Protein AF-K0SDD2-F1 (afdb_monomer_lite)

Foldseek 3Di:
DLDDDDVAAEAEAADLVRLLVVCVVQPAQAFEEEEAAPPDLPSVLSNLVRHNNHAYEYEDAPPPDPPDDDDVPDDSVVHYDYFHDVAPVCCLCRVQVDPDAGQEYEADCCVRPVDQDQVVQVSVVRVVQVSGPDGHNYYYYHGPNVVVLVVLEDELVCVVVVVDDDPPVQVDDPDHRHYDYPDPVSVLVCCVVPAAADDEDEDDPCVPVPSVVSNVVGYHYDYD

pLDDT: mean 84.03, std 12.54, range [40.81, 98.44]

Secondary structure (DSSP, 8-state):
---------EEEESSHHHHHHHHHHH--TT-EEEEES---HHHHHHHHHH-SSSEEEEEESS------SS-TT---TTTEEEEE-SSSTTHHHHHHSSS---SEEEE-THHHHSS--HHHHHHHHHHHHHH-SS--SEEEEE-HHHHHHHHHEEEHHHHHTSSSPPPTTGGG-SS--EEE-SSHHHHHHTHHHH--TT-EEE-S--GGGHHHHHHHTTSEEEP-

Radius of gyration: 21.86 Å; chains: 1; bounding box: 62×32×56 Å

Structure (mmCIF, N/CA/C/O backbone):
data_AF-K0SDD2-F1
#
_entry.id   AF-K0SDD2-F1
#
loop_
_atom_site.group_PDB
_atom_site.id
_atom_site.type_symbol
_atom_site.label_atom_id
_atom_site.label_alt_id
_atom_site.label_comp_id
_atom_site.label_asym_id
_atom_site.label_entity_id
_atom_site.label_seq_id
_atom_site.pdbx_PDB_ins_code
_atom_site.Cartn_x
_atom_site.Cartn_y
_atom_site.Cartn_z
_atom_site.occupancy
_atom_site.B_iso_or_equiv
_atom_site.auth_seq_id
_atom_site.auth_comp_id
_atom_site.auth_asym_id
_atom_site.auth_atom_id
_atom_site.pdbx_PDB_model_num
ATOM 1 N N . MET A 1 1 ? -20.621 -1.381 -0.908 1.00 40.81 1 MET A N 1
ATOM 2 C CA . MET A 1 1 ? -19.533 -2.340 -0.614 1.00 40.81 1 MET A CA 1
ATOM 3 C C . MET A 1 1 ? -18.236 -1.712 -1.085 1.00 40.81 1 MET A C 1
ATOM 5 O O . MET A 1 1 ? -18.080 -1.572 -2.285 1.00 40.81 1 MET A O 1
ATOM 9 N N . LEU A 1 2 ? -17.370 -1.241 -0.182 1.00 47.94 2 LEU A N 1
ATOM 10 C CA . LEU A 1 2 ? -16.172 -0.481 -0.581 1.00 47.94 2 LEU A CA 1
ATOM 11 C C . LEU A 1 2 ? -14.961 -1.355 -0.955 1.00 47.94 2 LEU A C 1
ATOM 13 O O . LEU A 1 2 ? -14.007 -0.824 -1.504 1.00 47.94 2 LEU A O 1
ATOM 17 N N . PHE A 1 3 ? -15.007 -2.672 -0.724 1.00 54.34 3 PHE A N 1
ATOM 18 C CA . PHE A 1 3 ? -13.881 -3.578 -0.982 1.00 54.34 3 PHE A CA 1
ATOM 19 C C . PHE A 1 3 ? -14.390 -4.969 -1.392 1.00 54.34 3 PHE A C 1
ATOM 21 O O . PHE A 1 3 ? -14.531 -5.858 -0.555 1.00 54.34 3 PHE A O 1
ATOM 28 N N . SER A 1 4 ? -14.739 -5.168 -2.664 1.00 50.31 4 SER A N 1
ATOM 29 C CA . SER A 1 4 ? -14.944 -6.522 -3.195 1.00 50.31 4 SER A CA 1
ATOM 30 C C . SER A 1 4 ? -13.582 -7.128 -3.544 1.00 50.31 4 SER A C 1
ATOM 32 O O . SER A 1 4 ? -12.961 -6.710 -4.519 1.00 50.31 4 SER A O 1
ATOM 34 N N . GLY A 1 5 ? -13.147 -8.065 -2.693 1.00 57.97 5 GLY A N 1
ATOM 35 C CA . GLY A 1 5 ? -12.053 -9.036 -2.837 1.00 57.97 5 GLY A CA 1
ATOM 36 C C . GLY A 1 5 ? -11.023 -8.795 -3.938 1.00 57.97 5 GLY A C 1
ATOM 37 O O . GLY A 1 5 ? -11.092 -9.419 -4.991 1.00 57.97 5 GLY A O 1
ATOM 38 N N . THR A 1 6 ? -10.028 -7.949 -3.675 1.00 68.12 6 THR A N 1
ATOM 39 C CA . THR A 1 6 ? -8.740 -8.076 -4.365 1.00 68.12 6 THR A CA 1
ATOM 40 C C . THR A 1 6 ? -7.893 -9.067 -3.571 1.00 68.12 6 THR A C 1
ATOM 42 O O . THR A 1 6 ? -7.569 -8.787 -2.418 1.00 68.12 6 THR A O 1
ATOM 45 N N . ASP A 1 7 ? -7.494 -10.187 -4.172 1.00 85.25 7 ASP A N 1
ATOM 46 C CA . ASP A 1 7 ? -6.588 -11.153 -3.523 1.00 85.25 7 ASP A CA 1
ATOM 47 C C . ASP A 1 7 ? -5.130 -10.660 -3.477 1.00 85.25 7 ASP A C 1
ATOM 49 O O . ASP A 1 7 ? -4.262 -11.323 -2.911 1.00 85.25 7 ASP A O 1
ATOM 53 N N . CYS A 1 8 ? -4.843 -9.491 -4.063 1.00 93.00 8 CYS A N 1
ATOM 54 C CA . CYS A 1 8 ? -3.519 -8.890 -4.020 1.00 93.00 8 CYS A CA 1
ATOM 55 C C . CYS A 1 8 ? -3.160 -8.472 -2.578 1.00 93.00 8 CYS A C 1
ATOM 57 O O . CYS A 1 8 ? -3.779 -7.548 -2.038 1.00 93.00 8 CYS A O 1
ATOM 59 N N . PRO A 1 9 ? -2.121 -9.065 -1.961 1.00 93.25 9 PRO A N 1
ATOM 60 C CA . PRO A 1 9 ? -1.644 -8.634 -0.657 1.00 93.25 9 PRO A CA 1
ATOM 61 C C . PRO A 1 9 ? -1.064 -7.215 -0.725 1.00 93.25 9 PRO A C 1
ATOM 63 O O . PRO A 1 9 ? -0.287 -6.886 -1.626 1.00 93.25 9 PRO A O 1
ATOM 66 N N . ILE A 1 10 ? -1.410 -6.388 0.266 1.00 92.88 10 ILE A N 1
ATOM 67 C CA . ILE A 1 10 ? -0.855 -5.043 0.459 1.00 92.88 10 ILE A CA 1
ATOM 68 C C . ILE A 1 10 ? 0.151 -5.082 1.615 1.00 92.88 10 ILE A C 1
ATOM 70 O O . ILE A 1 10 ? -0.220 -5.271 2.774 1.00 92.88 10 ILE A O 1
ATOM 74 N N . ILE A 1 11 ? 1.428 -4.873 1.307 1.00 94.06 11 ILE A N 1
ATOM 75 C CA . ILE A 1 11 ? 2.526 -4.835 2.276 1.00 94.06 11 ILE A CA 1
ATOM 76 C C . ILE A 1 11 ? 2.818 -3.381 2.636 1.00 94.06 11 ILE A C 1
ATOM 78 O O . ILE A 1 11 ? 3.295 -2.611 1.807 1.00 94.06 11 ILE A O 1
ATOM 82 N N . CYS A 1 12 ? 2.534 -2.992 3.878 1.00 93.00 12 CYS A N 1
ATOM 83 C CA . CYS A 1 12 ? 2.802 -1.637 4.360 1.00 93.00 12 CYS A CA 1
ATOM 84 C C . CYS A 1 12 ? 4.226 -1.523 4.923 1.00 93.00 12 CYS A C 1
ATOM 86 O O . CYS A 1 12 ? 4.582 -2.233 5.861 1.00 93.00 12 CYS A O 1
ATOM 88 N N . CYS A 1 13 ? 5.002 -0.578 4.398 1.00 93.12 13 CYS A N 1
ATOM 89 C CA . CYS A 1 13 ? 6.355 -0.242 4.832 1.00 93.12 13 CYS A CA 1
ATOM 90 C C . CYS A 1 13 ? 6.401 1.188 5.391 1.00 93.12 13 CYS A C 1
ATOM 92 O O . CYS A 1 13 ? 5.770 2.103 4.863 1.00 93.12 13 CYS A O 1
ATOM 94 N N . THR A 1 14 ? 7.194 1.424 6.431 1.00 91.62 14 THR A N 1
ATOM 95 C CA . THR A 1 14 ? 7.350 2.739 7.074 1.00 91.62 14 THR A CA 1
ATOM 96 C C . THR A 1 14 ? 8.485 3.575 6.489 1.00 91.62 14 THR A C 1
ATOM 98 O O . THR A 1 14 ? 8.499 4.799 6.643 1.00 91.62 14 THR A O 1
ATOM 101 N N . SER A 1 15 ? 9.450 2.938 5.822 1.00 91.88 15 SER A N 1
ATOM 102 C CA . SER A 1 15 ? 10.689 3.570 5.366 1.00 91.88 15 SER A CA 1
ATOM 103 C C . SER A 1 15 ? 11.140 3.047 4.002 1.00 91.88 15 SER A C 1
ATOM 105 O O . SER A 1 15 ? 10.705 1.994 3.550 1.00 91.88 15 SER A O 1
ATOM 107 N N . ALA A 1 16 ? 12.052 3.771 3.345 1.00 93.06 16 ALA A N 1
ATOM 108 C CA . ALA A 1 16 ? 12.659 3.315 2.089 1.00 93.06 16 ALA A CA 1
ATOM 109 C C . ALA A 1 16 ? 13.458 2.008 2.264 1.00 93.06 16 ALA A C 1
ATOM 111 O O . ALA A 1 16 ? 13.481 1.175 1.365 1.00 93.06 16 ALA A O 1
ATOM 112 N N . ASN A 1 17 ? 14.075 1.795 3.431 1.00 94.75 17 ASN A N 1
ATOM 113 C CA . ASN A 1 17 ? 14.794 0.554 3.722 1.00 94.75 17 ASN A CA 1
ATOM 114 C C . ASN A 1 17 ? 13.842 -0.637 3.841 1.00 94.75 17 ASN A C 1
ATOM 116 O O . ASN A 1 17 ? 14.130 -1.688 3.284 1.00 94.75 17 ASN A O 1
ATOM 120 N N . GLU A 1 18 ? 12.688 -0.462 4.489 1.00 95.62 18 GLU A N 1
ATOM 121 C CA . GLU A 1 18 ? 11.665 -1.512 4.534 1.00 95.62 18 GLU A CA 1
ATOM 122 C C . GLU A 1 18 ? 11.087 -1.814 3.150 1.00 95.62 18 GLU A C 1
ATOM 124 O O . GLU A 1 18 ? 10.894 -2.984 2.831 1.00 95.62 18 GLU A O 1
ATOM 129 N N . VAL A 1 19 ? 10.885 -0.794 2.305 1.00 96.38 19 VAL A N 1
ATOM 130 C CA . VAL A 1 19 ? 10.484 -1.008 0.904 1.00 96.38 19 VAL A CA 1
ATOM 131 C C . VAL A 1 19 ? 11.536 -1.837 0.169 1.00 96.38 19 VAL A C 1
ATOM 133 O O . VAL A 1 19 ? 11.179 -2.827 -0.455 1.00 96.38 19 VAL A O 1
ATOM 136 N N . LYS A 1 20 ? 12.832 -1.508 0.284 1.00 97.00 20 LYS A N 1
ATOM 137 C CA . LYS A 1 20 ? 13.911 -2.298 -0.342 1.00 97.00 20 LYS A CA 1
ATOM 138 C C . LYS A 1 20 ? 13.931 -3.743 0.152 1.00 97.00 20 LYS A C 1
ATOM 140 O O . LYS A 1 20 ? 14.041 -4.650 -0.667 1.00 97.00 20 LYS A O 1
ATOM 145 N N . SER A 1 21 ? 13.778 -3.964 1.458 1.00 97.31 21 SER A N 1
ATOM 146 C CA . SER A 1 21 ? 13.686 -5.311 2.031 1.00 97.31 21 SER A CA 1
ATOM 147 C C . SER A 1 21 ? 12.479 -6.082 1.492 1.00 97.31 21 SER A C 1
ATOM 149 O O . SER A 1 21 ? 12.617 -7.248 1.132 1.00 97.31 21 SER A O 1
ATOM 151 N N . ALA A 1 22 ? 11.315 -5.433 1.381 1.00 97.25 22 ALA A N 1
ATOM 152 C CA . ALA A 1 22 ? 10.132 -6.034 0.775 1.00 97.25 22 ALA A CA 1
ATOM 153 C C . ALA A 1 22 ? 10.366 -6.350 -0.712 1.00 97.25 22 ALA A C 1
ATOM 155 O O . ALA A 1 22 ? 10.070 -7.460 -1.150 1.00 97.25 22 ALA A O 1
ATOM 156 N N . CYS A 1 23 ? 10.971 -5.437 -1.478 1.00 97.75 23 CYS A N 1
ATOM 157 C CA . CYS A 1 23 ? 11.327 -5.683 -2.875 1.00 97.75 23 CYS A CA 1
ATOM 158 C C . CYS A 1 23 ? 12.250 -6.896 -3.016 1.00 97.75 23 CYS A C 1
ATOM 160 O O . CYS A 1 23 ? 11.972 -7.760 -3.837 1.00 97.75 23 CYS A O 1
ATOM 162 N N . SER A 1 24 ? 13.285 -7.021 -2.181 1.00 98.06 24 SER A N 1
ATOM 163 C CA . SER A 1 24 ? 14.195 -8.177 -2.209 1.00 98.06 24 SER A CA 1
ATOM 164 C C . SER A 1 24 ? 13.498 -9.520 -1.975 1.00 98.06 24 SER A C 1
ATOM 166 O O . SER A 1 24 ? 14.032 -10.552 -2.367 1.00 98.06 24 SER A O 1
ATOM 168 N N . PHE A 1 25 ? 12.336 -9.523 -1.316 1.00 97.94 25 PHE A N 1
ATOM 169 C CA . PHE A 1 25 ? 11.565 -10.736 -1.056 1.00 97.94 25 PHE A CA 1
ATOM 170 C C . PHE A 1 25 ? 10.516 -11.012 -2.141 1.00 97.94 25 PHE A C 1
ATOM 172 O O . PHE A 1 25 ? 10.314 -12.161 -2.531 1.00 97.94 25 PHE A O 1
ATOM 179 N N . TYR A 1 26 ? 9.828 -9.972 -2.617 1.00 98.06 26 TYR A N 1
ATOM 180 C CA . TYR A 1 26 ? 8.653 -10.127 -3.477 1.00 98.06 26 TYR A CA 1
ATOM 181 C C . TYR A 1 26 ? 8.903 -9.875 -4.967 1.00 98.06 26 TYR A C 1
ATOM 183 O O . TYR A 1 26 ? 8.110 -10.365 -5.773 1.00 98.06 26 TYR A O 1
ATOM 191 N N . VAL A 1 27 ? 9.950 -9.132 -5.339 1.00 98.25 27 VAL A N 1
ATOM 192 C CA . VAL A 1 27 ? 10.292 -8.812 -6.736 1.00 98.25 27 VAL A CA 1
ATOM 193 C C . VAL A 1 27 ? 11.218 -9.887 -7.305 1.00 98.25 27 VAL A C 1
ATOM 195 O O . VAL A 1 27 ? 12.193 -10.288 -6.671 1.00 98.25 27 VAL A O 1
ATOM 198 N N . LYS A 1 28 ? 10.914 -10.345 -8.519 1.00 98.19 28 LYS A N 1
ATOM 199 C CA . LYS A 1 28 ? 11.662 -11.354 -9.279 1.00 98.19 28 LYS A CA 1
ATOM 200 C C . LYS A 1 28 ? 12.311 -10.735 -10.515 1.00 98.19 28 LYS A C 1
ATOM 202 O O . LYS A 1 28 ? 11.898 -9.675 -10.975 1.00 98.19 28 LYS A O 1
ATOM 207 N N . SER A 1 29 ? 13.298 -11.430 -11.087 1.00 98.00 29 SER A N 1
ATOM 208 C CA . SER A 1 29 ? 14.088 -10.898 -12.205 1.00 98.00 29 SER A CA 1
ATOM 209 C C . SER A 1 29 ? 13.269 -10.562 -13.448 1.00 98.00 29 SER A C 1
ATOM 211 O O . SER A 1 29 ? 13.584 -9.572 -14.098 1.00 98.00 29 SER A O 1
ATOM 213 N N . GLY A 1 30 ? 12.233 -11.345 -13.754 1.00 98.06 30 GLY A N 1
ATOM 214 C CA . GLY A 1 30 ? 11.353 -11.146 -14.909 1.00 98.06 30 GLY A CA 1
ATOM 215 C C . GLY A 1 30 ? 10.075 -10.351 -14.629 1.00 98.06 30 GLY A C 1
ATOM 216 O O . GLY A 1 30 ? 9.216 -10.298 -15.501 1.00 98.06 30 GLY A O 1
ATOM 217 N N . ASP A 1 31 ? 9.904 -9.786 -13.428 1.00 98.44 31 ASP A N 1
ATOM 218 C CA . ASP A 1 31 ? 8.679 -9.050 -13.096 1.00 98.44 31 ASP A CA 1
ATOM 219 C C . ASP A 1 31 ? 8.606 -7.709 -13.855 1.00 98.44 31 ASP A C 1
ATOM 221 O O . ASP A 1 31 ? 9.604 -7.004 -14.023 1.00 98.44 31 ASP A O 1
ATOM 225 N N . SER A 1 32 ? 7.392 -7.312 -14.229 1.00 98.00 32 SER A N 1
ATOM 226 C CA . SER A 1 32 ? 7.062 -5.934 -14.598 1.00 98.00 32 SER A CA 1
ATOM 227 C C . SER A 1 32 ? 6.672 -5.144 -13.346 1.00 98.00 32 SER A C 1
ATOM 229 O O . SER A 1 32 ? 5.636 -5.406 -12.732 1.00 98.00 32 SER A O 1
ATOM 231 N N . VAL A 1 33 ? 7.499 -4.182 -12.940 1.00 98.19 33 VAL A N 1
ATOM 232 C CA . VAL A 1 33 ? 7.355 -3.453 -11.670 1.00 98.19 33 VAL A CA 1
ATOM 233 C C . VAL A 1 33 ? 6.981 -2.001 -11.923 1.00 98.19 33 VAL A C 1
ATOM 235 O O . VAL A 1 33 ? 7.714 -1.286 -12.596 1.00 98.19 33 VAL A O 1
ATOM 238 N N . LEU A 1 34 ? 5.880 -1.535 -11.338 1.00 97.38 34 LEU A N 1
ATOM 239 C CA . LEU A 1 34 ? 5.502 -0.121 -11.335 1.00 97.38 34 LEU A CA 1
ATOM 240 C C . LEU A 1 34 ? 5.873 0.523 -9.996 1.00 97.38 34 LEU A C 1
ATOM 242 O O . LEU A 1 34 ? 5.360 0.110 -8.963 1.00 97.38 34 LEU A O 1
ATOM 246 N N . GLU A 1 35 ? 6.691 1.572 -10.005 1.00 96.19 35 GLU A N 1
ATOM 247 C CA . GLU A 1 35 ? 6.941 2.437 -8.847 1.00 96.19 35 GLU A CA 1
ATOM 248 C C . GLU A 1 35 ? 6.283 3.804 -9.059 1.00 96.19 35 GLU A C 1
ATOM 250 O O . GLU A 1 35 ? 6.660 4.559 -9.953 1.00 96.19 35 GLU A O 1
ATOM 255 N N . VAL A 1 36 ? 5.314 4.147 -8.212 1.00 93.94 36 VAL A N 1
ATOM 256 C CA . VAL A 1 36 ? 4.623 5.442 -8.216 1.00 93.94 36 VAL A CA 1
ATOM 257 C C . VAL A 1 36 ? 5.171 6.324 -7.095 1.00 93.94 36 VAL A C 1
ATOM 259 O O . VAL A 1 36 ? 5.124 5.937 -5.928 1.00 93.94 36 VAL A O 1
ATOM 262 N N . GLY A 1 37 ? 5.635 7.530 -7.430 1.00 90.00 37 GLY A N 1
ATOM 263 C CA . GLY A 1 37 ? 6.318 8.432 -6.491 1.00 90.00 37 GLY A CA 1
ATOM 264 C C . GLY A 1 37 ? 7.818 8.148 -6.381 1.00 90.00 37 GLY A C 1
ATOM 265 O O . GLY A 1 37 ? 8.382 8.162 -5.285 1.00 90.00 37 GLY A O 1
ATOM 266 N N . SER A 1 38 ? 8.449 7.855 -7.521 1.00 82.00 38 SER A N 1
ATOM 267 C CA . SER A 1 38 ? 9.860 7.456 -7.668 1.00 82.00 38 SER A CA 1
ATOM 268 C C . SER A 1 38 ? 10.884 8.592 -7.449 1.00 82.00 38 SER A C 1
ATOM 270 O O . SER A 1 38 ? 11.953 8.606 -8.060 1.00 82.00 38 SER A O 1
ATOM 272 N N . GLU A 1 39 ? 10.592 9.567 -6.579 1.00 75.19 39 GLU A N 1
ATOM 273 C CA . GLU A 1 39 ? 11.450 10.744 -6.352 1.00 75.19 39 GLU A CA 1
ATOM 274 C C . GLU A 1 39 ? 12.845 10.388 -5.811 1.00 75.19 39 GLU A C 1
ATOM 276 O O . GLU A 1 39 ? 13.803 11.137 -6.011 1.00 75.19 39 GLU A O 1
ATOM 281 N N . ARG A 1 40 ? 12.978 9.261 -5.098 1.00 69.25 40 ARG A N 1
ATOM 282 C CA . ARG A 1 40 ? 14.252 8.823 -4.514 1.00 69.25 40 ARG A CA 1
ATOM 283 C C . ARG A 1 40 ? 14.881 7.708 -5.336 1.00 69.25 40 ARG A C 1
ATOM 285 O O . ARG A 1 40 ? 14.381 6.590 -5.374 1.00 69.25 40 ARG A O 1
ATOM 292 N N . ASN A 1 41 ? 16.061 7.997 -5.879 1.00 80.56 41 ASN A N 1
ATOM 293 C CA . ASN A 1 41 ? 16.816 7.058 -6.706 1.00 80.56 41 ASN A CA 1
ATOM 294 C C . ASN A 1 41 ? 17.225 5.765 -5.974 1.00 80.56 41 ASN A C 1
ATOM 296 O O . ASN A 1 41 ? 17.555 4.792 -6.646 1.00 80.56 41 ASN A O 1
ATOM 300 N N . ASP A 1 42 ? 17.232 5.715 -4.635 1.00 89.50 42 ASP A N 1
ATOM 301 C CA . ASP A 1 42 ? 17.728 4.549 -3.893 1.00 89.50 42 ASP A CA 1
ATOM 302 C C . ASP A 1 42 ? 16.809 3.324 -4.009 1.00 89.50 42 ASP A C 1
ATOM 304 O O . ASP A 1 42 ? 17.299 2.218 -4.238 1.00 89.50 42 ASP A O 1
ATOM 308 N N . VAL A 1 43 ? 15.491 3.515 -3.896 1.00 92.81 43 VAL A N 1
ATOM 309 C CA . VAL A 1 43 ? 14.500 2.443 -4.082 1.00 92.81 43 VAL A CA 1
ATOM 310 C C . VAL A 1 43 ? 14.432 2.044 -5.554 1.00 92.81 43 VAL A C 1
ATOM 312 O O . VAL A 1 43 ? 14.575 0.859 -5.854 1.00 92.81 43 VAL A O 1
ATOM 315 N N . SER A 1 44 ? 14.328 3.015 -6.468 1.00 93.44 44 SER A N 1
ATOM 316 C CA . SER A 1 44 ? 14.306 2.747 -7.911 1.00 93.44 44 SER A CA 1
ATOM 317 C C . SER A 1 44 ? 15.527 1.954 -8.373 1.00 93.44 44 SER A C 1
ATOM 319 O O . SER A 1 44 ? 15.381 0.938 -9.047 1.00 93.44 44 SER A O 1
ATOM 321 N N . SER A 1 45 ? 16.738 2.357 -7.967 1.00 92.38 45 SER A N 1
ATOM 322 C CA . SER A 1 45 ? 17.969 1.642 -8.344 1.00 92.38 45 SER A CA 1
ATOM 323 C C . SER A 1 45 ? 18.003 0.231 -7.760 1.00 92.38 45 SER A C 1
ATOM 325 O O . SER A 1 45 ? 18.464 -0.697 -8.417 1.00 92.38 45 SER A O 1
ATOM 327 N N . HIS A 1 46 ? 17.501 0.042 -6.535 1.00 95.06 46 HIS A N 1
ATOM 328 C CA . HIS A 1 46 ? 17.389 -1.288 -5.934 1.00 95.06 46 HIS A CA 1
ATOM 329 C C . HIS A 1 46 ? 16.463 -2.198 -6.748 1.00 95.06 46 HIS A C 1
ATOM 331 O O . HIS A 1 46 ? 16.842 -3.324 -7.057 1.00 95.06 46 HIS A O 1
ATOM 337 N N . ILE A 1 47 ? 15.299 -1.697 -7.169 1.00 96.00 47 ILE A N 1
ATOM 338 C CA . ILE A 1 47 ? 14.366 -2.438 -8.033 1.00 96.00 47 ILE A CA 1
ATOM 339 C C . ILE A 1 47 ? 15.035 -2.796 -9.366 1.00 96.00 47 ILE A C 1
ATOM 341 O O . ILE A 1 47 ? 14.971 -3.948 -9.784 1.00 96.00 47 ILE A O 1
ATOM 345 N N . CYS A 1 48 ? 15.740 -1.852 -9.997 1.00 94.69 48 CYS A N 1
ATOM 346 C CA . CYS A 1 48 ? 16.408 -2.075 -11.286 1.00 94.69 48 CYS A CA 1
ATOM 347 C C . CYS A 1 48 ? 17.548 -3.110 -11.226 1.00 94.69 48 CYS A C 1
ATOM 349 O O . CYS A 1 48 ? 17.892 -3.708 -12.247 1.00 94.69 48 CYS A O 1
ATOM 351 N N . ARG A 1 49 ? 18.145 -3.336 -10.046 1.00 95.12 49 ARG A N 1
ATOM 352 C CA . ARG A 1 49 ? 19.114 -4.427 -9.824 1.00 95.12 49 ARG A CA 1
ATOM 353 C C . ARG A 1 49 ? 18.443 -5.788 -9.649 1.00 95.12 49 ARG A C 1
ATOM 355 O O . ARG A 1 49 ? 19.041 -6.807 -9.997 1.00 95.12 49 ARG A O 1
ATOM 362 N N . LEU A 1 50 ? 17.234 -5.808 -9.086 1.00 97.12 50 LEU A N 1
ATOM 363 C CA . LEU A 1 50 ? 16.451 -7.028 -8.889 1.00 97.12 50 LEU A CA 1
ATOM 364 C C . LEU A 1 50 ? 15.811 -7.500 -10.198 1.00 97.12 50 LEU A C 1
ATOM 366 O O . LEU A 1 50 ? 15.876 -8.689 -10.502 1.00 97.12 50 LEU A O 1
ATOM 370 N N . VAL A 1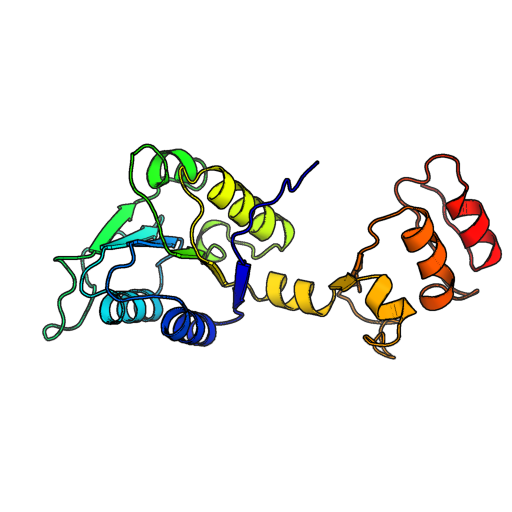 51 ? 15.238 -6.579 -10.974 1.00 97.25 51 VAL A N 1
ATOM 371 C CA . VAL A 1 51 ? 14.598 -6.842 -12.270 1.00 97.25 51 VAL A CA 1
ATOM 372 C C . VAL A 1 51 ? 15.672 -6.862 -13.358 1.00 97.25 51 VAL A C 1
ATOM 374 O O . VAL A 1 51 ? 16.219 -5.819 -13.701 1.00 97.25 51 VAL A O 1
ATOM 377 N N . ARG A 1 52 ? 16.007 -8.048 -13.874 1.00 94.62 52 ARG A N 1
ATOM 378 C CA . ARG A 1 52 ? 17.035 -8.239 -14.917 1.00 94.62 52 ARG A CA 1
ATOM 379 C C . ARG A 1 52 ? 16.437 -8.531 -16.287 1.00 94.62 52 ARG A C 1
ATOM 381 O O . ARG A 1 52 ? 16.934 -8.017 -17.277 1.00 94.62 52 ARG A O 1
ATOM 388 N N . ASP A 1 53 ? 15.371 -9.325 -16.307 1.00 96.81 53 ASP A N 1
ATOM 389 C CA . ASP A 1 53 ? 14.718 -9.849 -17.511 1.00 96.81 53 ASP A CA 1
ATOM 390 C C . ASP A 1 53 ? 13.309 -9.254 -17.706 1.00 96.81 53 ASP A C 1
ATOM 392 O O . ASP A 1 53 ? 12.580 -9.651 -18.611 1.00 96.81 53 ASP A O 1
ATOM 396 N N . GLY A 1 54 ? 12.899 -8.352 -16.808 1.00 97.00 54 GLY A N 1
ATOM 397 C CA . GLY A 1 54 ? 11.601 -7.682 -16.804 1.00 97.00 54 GLY A CA 1
ATOM 398 C C . GLY A 1 54 ? 11.711 -6.185 -17.091 1.00 97.00 54 GLY A C 1
ATOM 399 O O . GLY A 1 54 ? 12.723 -5.704 -17.595 1.00 97.00 54 GLY A O 1
ATOM 400 N N . MET A 1 55 ? 10.663 -5.441 -16.734 1.00 97.44 55 MET A N 1
ATOM 401 C CA . MET A 1 55 ? 10.567 -4.001 -16.984 1.00 97.44 55 MET A CA 1
ATOM 402 C C . MET A 1 55 ? 10.248 -3.234 -15.705 1.00 97.44 55 MET A C 1
ATOM 404 O O . MET A 1 55 ? 9.402 -3.640 -14.913 1.00 97.44 55 MET A O 1
ATOM 408 N N . VAL A 1 56 ? 10.881 -2.080 -15.522 1.00 96.69 56 VAL A N 1
ATOM 409 C CA . VAL A 1 56 ? 10.623 -1.172 -14.404 1.00 96.69 56 VAL A CA 1
ATOM 410 C C . VAL A 1 56 ? 9.994 0.111 -14.932 1.00 96.69 56 VAL A C 1
ATOM 412 O O . VAL A 1 56 ? 10.567 0.812 -15.760 1.00 96.69 56 VAL A O 1
ATOM 415 N N . TYR A 1 57 ? 8.814 0.446 -14.433 1.00 95.38 57 TYR A N 1
ATOM 416 C CA . TYR A 1 57 ? 8.067 1.641 -14.788 1.00 95.38 57 TYR A CA 1
ATOM 417 C C . TYR A 1 57 ? 8.132 2.625 -13.626 1.00 95.38 57 TYR A C 1
ATOM 419 O O . TYR A 1 57 ? 7.601 2.356 -12.551 1.00 95.38 57 TYR A O 1
ATOM 427 N N . LEU A 1 58 ? 8.787 3.765 -13.826 1.00 93.88 58 LEU A N 1
ATOM 428 C CA . LEU A 1 58 ? 8.975 4.773 -12.785 1.00 93.88 58 LEU A CA 1
ATOM 429 C C . LEU A 1 58 ? 8.062 5.965 -13.052 1.00 93.88 58 LEU A C 1
ATOM 431 O O . LEU A 1 58 ? 8.313 6.764 -13.955 1.00 93.88 58 LEU A O 1
ATOM 435 N N . ALA A 1 59 ? 6.994 6.074 -12.269 1.00 92.44 59 ALA A N 1
ATOM 436 C CA . ALA A 1 59 ? 5.981 7.105 -12.404 1.00 92.44 59 ALA A CA 1
ATOM 437 C C . ALA A 1 59 ? 6.182 8.235 -11.388 1.00 92.44 59 ALA A C 1
ATOM 439 O O . ALA A 1 59 ? 6.267 7.995 -10.180 1.00 92.44 59 ALA A O 1
ATOM 440 N N . ASP A 1 60 ? 6.238 9.480 -11.863 1.00 90.00 60 ASP A N 1
ATOM 441 C CA . ASP A 1 60 ? 6.380 10.662 -11.005 1.00 90.00 60 ASP A CA 1
ATOM 442 C C . ASP A 1 60 ? 5.875 11.950 -11.685 1.00 90.00 60 ASP A C 1
ATOM 444 O O . ASP A 1 60 ? 5.812 12.031 -12.914 1.00 90.00 60 ASP A O 1
ATOM 448 N N . LYS A 1 61 ? 5.526 12.977 -10.898 1.00 86.25 61 LYS A N 1
ATOM 449 C CA . LYS A 1 61 ? 5.089 14.290 -11.403 1.00 86.25 61 LYS A CA 1
ATOM 450 C C . LYS A 1 61 ? 6.263 15.193 -11.792 1.00 86.25 61 LYS A C 1
ATOM 452 O O . LYS A 1 61 ? 6.196 15.914 -12.790 1.00 86.25 61 LYS A O 1
ATOM 457 N N . ASN A 1 62 ? 7.333 15.170 -11.000 1.00 73.94 62 ASN A N 1
ATOM 458 C CA . ASN A 1 62 ? 8.380 16.196 -11.010 1.00 73.94 62 ASN A CA 1
ATOM 459 C C . ASN A 1 62 ? 9.711 15.711 -11.589 1.00 73.94 62 ASN A C 1
ATOM 461 O O . ASN A 1 62 ? 10.699 16.448 -11.569 1.00 73.94 62 ASN A O 1
ATOM 465 N N . ARG A 1 63 ? 9.769 14.493 -12.131 1.00 66.81 63 ARG A N 1
ATOM 466 C CA . ARG A 1 63 ? 11.014 13.950 -12.680 1.00 66.81 63 ARG A CA 1
ATOM 467 C C . ARG A 1 63 ? 11.286 14.575 -14.051 1.00 66.81 63 ARG A C 1
ATOM 469 O O . ARG A 1 63 ? 10.779 14.138 -15.078 1.00 66.81 63 ARG A O 1
ATOM 476 N N . ALA A 1 64 ? 12.014 15.691 -14.024 1.00 50.72 64 ALA A N 1
ATOM 477 C CA . ALA A 1 64 ? 12.349 16.517 -15.185 1.00 50.72 64 ALA A CA 1
ATOM 478 C C . ALA A 1 64 ? 13.783 16.310 -15.700 1.00 50.72 64 ALA A C 1
ATOM 480 O O . ALA A 1 64 ? 14.177 16.988 -16.639 1.00 50.72 64 ALA A O 1
ATOM 481 N N . ASN A 1 65 ? 14.565 15.405 -15.105 1.00 53.00 65 ASN A N 1
ATOM 482 C CA . ASN A 1 65 ? 15.968 15.233 -15.459 1.00 53.00 65 ASN A CA 1
ATOM 483 C C . ASN A 1 65 ? 16.281 13.775 -15.804 1.00 53.00 65 ASN A C 1
ATOM 485 O O . ASN A 1 65 ? 16.231 12.916 -14.929 1.00 53.00 65 ASN A O 1
ATOM 489 N N . ASP A 1 66 ? 16.740 13.557 -17.039 1.00 54.41 66 ASP A N 1
ATOM 490 C CA . ASP A 1 66 ? 17.424 12.343 -17.524 1.00 54.41 66 ASP A CA 1
ATOM 491 C C . ASP A 1 66 ? 18.741 12.055 -16.779 1.00 54.41 66 ASP A C 1
ATOM 493 O O . ASP A 1 66 ? 19.433 11.075 -17.054 1.00 54.41 66 ASP A O 1
ATOM 497 N N . LYS A 1 67 ? 19.108 12.898 -15.803 1.00 56.81 67 LYS A N 1
ATOM 498 C CA . LYS A 1 67 ? 20.176 12.603 -14.853 1.00 56.81 67 LYS A CA 1
ATOM 499 C C . LYS A 1 67 ? 19.702 11.509 -13.890 1.00 56.81 67 LYS A C 1
ATOM 501 O O . LYS A 1 67 ? 19.296 11.793 -12.766 1.00 56.81 67 LYS A O 1
ATOM 506 N N . TRP A 1 68 ? 19.856 10.280 -14.377 1.00 62.16 68 TRP A N 1
ATOM 507 C CA . TRP A 1 68 ? 20.182 9.048 -13.659 1.00 62.16 68 TRP A CA 1
ATOM 508 C C . TRP A 1 68 ? 19.088 8.042 -13.313 1.00 62.16 68 TRP A C 1
ATOM 510 O O . TRP A 1 68 ? 18.249 8.254 -12.437 1.00 62.16 68 TRP A O 1
ATOM 520 N N . LEU A 1 69 ? 19.344 6.837 -13.830 1.00 60.69 69 LEU A N 1
ATOM 521 C CA . LEU A 1 69 ? 19.335 5.587 -13.080 1.00 60.69 69 LEU A CA 1
ATOM 522 C C . LEU A 1 69 ? 20.717 4.938 -13.223 1.00 60.69 69 LEU A C 1
ATOM 524 O O . LEU A 1 69 ? 21.009 4.335 -14.250 1.00 60.69 69 LEU A O 1
ATOM 528 N N . GLY A 1 70 ? 21.522 5.080 -12.171 1.00 55.62 70 GLY A N 1
ATOM 529 C CA . GLY A 1 70 ? 22.759 4.330 -11.966 1.00 55.62 70 GLY A CA 1
ATOM 530 C C . GLY A 1 70 ? 24.059 5.054 -12.327 1.00 55.62 70 GLY A C 1
ATOM 531 O O . GLY A 1 70 ? 24.057 6.081 -13.002 1.00 55.62 70 GLY A O 1
ATOM 532 N N . THR A 1 71 ? 25.153 4.559 -11.741 1.00 60.72 71 THR A N 1
ATOM 533 C CA . THR A 1 71 ? 26.508 5.102 -11.902 1.00 60.72 71 THR A CA 1
ATOM 534 C C . THR A 1 71 ? 26.982 5.018 -13.340 1.00 60.72 71 THR A C 1
ATOM 536 O O . THR A 1 71 ? 26.397 4.286 -14.127 1.00 60.72 71 THR A O 1
ATOM 539 N N . GLU A 1 72 ? 28.055 5.734 -13.707 1.00 59.38 72 GLU A N 1
ATOM 540 C CA . GLU A 1 72 ? 28.715 5.494 -15.008 1.00 59.38 72 GLU A CA 1
ATOM 541 C C . GLU A 1 72 ? 29.016 3.990 -15.222 1.00 59.38 72 GLU A C 1
ATOM 543 O O . GLU A 1 72 ? 29.120 3.531 -16.353 1.00 59.38 72 GLU A O 1
ATOM 548 N N . GLU A 1 73 ? 29.074 3.218 -14.130 1.00 61.66 73 GLU A N 1
ATOM 549 C CA . GLU A 1 73 ? 29.292 1.773 -14.075 1.00 61.66 73 GLU A CA 1
ATOM 550 C C . GLU A 1 73 ? 28.010 0.906 -14.151 1.00 61.66 73 GLU A C 1
ATOM 552 O O . GLU A 1 73 ? 28.106 -0.271 -14.490 1.00 61.66 73 GLU A O 1
ATOM 557 N N . GLU A 1 74 ? 26.811 1.436 -13.872 1.00 75.88 74 GLU A N 1
ATOM 558 C CA . GLU A 1 74 ? 25.541 0.684 -13.913 1.00 75.88 74 GLU A CA 1
ATOM 559 C C . GLU A 1 74 ? 24.470 1.474 -14.677 1.00 75.88 74 GLU A C 1
ATOM 561 O O . GLU A 1 74 ? 23.823 2.346 -14.111 1.00 75.88 74 GLU A O 1
ATOM 566 N N . SER A 1 75 ? 24.226 1.145 -15.948 1.00 83.88 75 SER A N 1
ATOM 567 C CA . SER A 1 75 ? 23.078 1.677 -16.698 1.00 83.88 75 SER A CA 1
ATOM 568 C C . SER A 1 75 ? 21.893 0.708 -16.655 1.00 83.88 75 SER A C 1
ATOM 570 O O . SER A 1 75 ? 22.067 -0.503 -16.804 1.00 83.88 75 SER A O 1
ATOM 572 N N . PHE A 1 76 ? 20.683 1.248 -16.487 1.00 88.75 76 PHE A N 1
ATOM 573 C CA . PHE A 1 76 ? 19.415 0.498 -16.492 1.00 88.75 76 PHE A CA 1
ATOM 574 C C . PHE A 1 76 ? 18.489 0.886 -17.661 1.00 88.75 76 PHE A C 1
ATOM 576 O O . PHE A 1 76 ? 17.298 0.574 -17.653 1.00 88.75 76 PHE A O 1
ATOM 583 N N . THR A 1 77 ? 19.004 1.618 -18.652 1.00 87.88 77 THR A N 1
ATOM 584 C CA . THR A 1 77 ? 18.208 2.214 -19.743 1.00 87.88 77 THR A CA 1
ATOM 585 C C . THR A 1 77 ? 17.481 1.196 -20.620 1.00 87.88 77 THR A C 1
ATOM 587 O O . THR A 1 77 ? 16.496 1.537 -21.262 1.00 87.88 77 THR A O 1
ATOM 590 N N . ASP A 1 78 ? 17.964 -0.043 -20.663 1.00 91.00 78 ASP A N 1
ATOM 591 C CA . ASP A 1 78 ? 17.394 -1.157 -21.425 1.00 91.00 78 ASP A CA 1
ATOM 592 C C . ASP A 1 78 ? 16.083 -1.694 -20.836 1.00 91.00 78 ASP A C 1
ATOM 594 O O . ASP A 1 78 ? 15.296 -2.304 -21.556 1.00 91.00 78 ASP A O 1
ATOM 598 N N . ARG A 1 79 ? 15.835 -1.455 -19.544 1.00 92.00 79 ARG A N 1
ATOM 599 C CA . ARG A 1 79 ? 14.724 -2.068 -18.801 1.00 92.00 79 ARG A CA 1
ATOM 600 C C . ARG A 1 79 ? 13.921 -1.098 -17.949 1.00 92.00 79 ARG A C 1
ATOM 602 O O . ARG A 1 79 ? 13.098 -1.523 -17.141 1.00 92.00 79 ARG A O 1
ATOM 609 N N . VAL A 1 80 ? 14.140 0.205 -18.113 1.00 92.94 80 VAL A N 1
ATOM 610 C CA . VAL A 1 80 ? 13.418 1.234 -17.361 1.00 92.94 80 VAL A CA 1
ATOM 611 C C . VAL A 1 80 ? 12.639 2.148 -18.294 1.00 92.94 80 VAL A C 1
ATOM 613 O O . VAL A 1 80 ? 13.191 2.752 -19.208 1.00 92.94 80 VAL A O 1
ATOM 616 N N . SER A 1 81 ? 11.348 2.300 -18.008 1.00 92.69 81 SER A N 1
ATOM 617 C CA . SER A 1 81 ? 10.461 3.262 -18.648 1.00 92.69 81 SER A CA 1
ATOM 618 C C . SER A 1 81 ? 10.057 4.346 -17.655 1.00 92.69 81 SER A C 1
ATOM 620 O O . SER A 1 81 ? 9.410 4.086 -16.640 1.00 92.69 81 SER A O 1
ATOM 622 N N . MET A 1 82 ? 10.381 5.592 -17.980 1.00 91.06 82 MET A N 1
ATOM 623 C CA . MET A 1 82 ? 9.978 6.755 -17.193 1.00 91.06 82 MET A CA 1
ATOM 624 C C . MET A 1 82 ? 8.576 7.205 -17.602 1.00 91.06 82 MET A C 1
ATOM 626 O O . MET A 1 82 ? 8.315 7.449 -18.779 1.00 91.06 82 MET A O 1
ATOM 630 N N . ILE A 1 83 ? 7.671 7.351 -16.635 1.00 91.62 83 ILE A N 1
ATOM 631 C CA . ILE A 1 83 ? 6.299 7.801 -16.869 1.00 91.62 83 ILE A CA 1
ATOM 632 C C . ILE A 1 83 ? 6.071 9.128 -16.147 1.00 91.62 83 ILE A C 1
ATOM 634 O O . ILE A 1 83 ? 6.004 9.202 -14.921 1.00 91.62 83 ILE A O 1
ATOM 638 N N . LYS A 1 84 ? 5.907 10.204 -16.916 1.00 90.44 84 LYS A N 1
ATOM 639 C CA . LYS A 1 84 ? 5.606 11.521 -16.356 1.00 90.44 84 LYS A CA 1
ATOM 640 C C . LYS A 1 84 ? 4.106 11.679 -16.115 1.00 90.44 84 LYS A C 1
ATOM 642 O O . LYS A 1 84 ? 3.316 11.658 -17.058 1.00 90.44 84 LYS A O 1
ATOM 647 N N . LEU A 1 85 ? 3.726 11.904 -14.863 1.00 89.50 85 LEU A N 1
ATOM 648 C CA . LEU A 1 85 ? 2.360 12.244 -14.468 1.00 89.50 85 LEU A CA 1
ATOM 649 C C . LEU A 1 85 ? 2.166 13.761 -14.580 1.00 89.50 85 LEU A C 1
ATOM 651 O O . LEU A 1 85 ? 2.940 14.529 -14.009 1.00 89.50 85 LEU A O 1
ATOM 655 N N . LYS A 1 86 ? 1.151 14.235 -15.314 1.00 87.88 86 LYS A N 1
ATOM 656 C CA . LYS A 1 86 ? 0.904 15.689 -15.426 1.00 87.88 86 LYS A CA 1
ATOM 657 C C . LYS A 1 86 ? 0.290 16.231 -14.137 1.00 87.88 86 LYS A C 1
ATOM 659 O O . LYS A 1 86 ? 0.575 17.350 -13.711 1.00 87.88 86 LYS A O 1
ATOM 664 N N . SER A 1 87 ? -0.545 15.423 -13.507 1.00 86.50 87 SER A N 1
ATOM 665 C CA . SER A 1 87 ? -1.226 15.684 -12.252 1.00 86.50 87 SER A CA 1
ATOM 666 C C . SER A 1 87 ? -1.458 14.364 -11.507 1.00 86.50 87 SER A C 1
ATOM 668 O O . SER A 1 87 ? -1.023 13.295 -11.927 1.00 86.50 87 SER A O 1
ATOM 670 N N . LEU A 1 88 ? -2.139 14.429 -10.366 1.00 81.50 88 LEU A N 1
ATOM 671 C CA . LEU A 1 88 ? -2.655 13.214 -9.751 1.00 81.50 88 LEU A CA 1
ATOM 672 C C . LEU A 1 88 ? -3.872 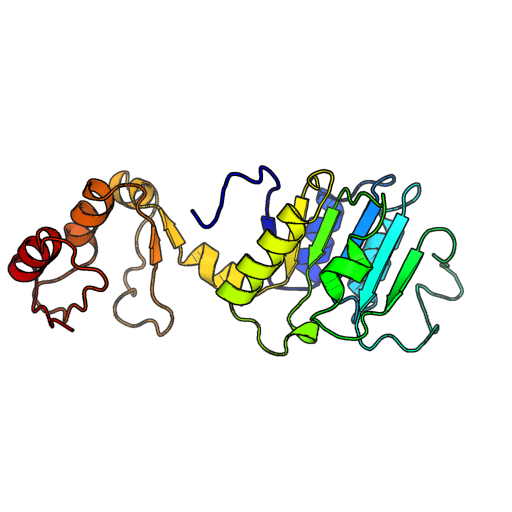12.699 -10.537 1.00 81.50 88 LEU A C 1
ATOM 674 O O . LEU A 1 88 ? -3.995 11.509 -10.759 1.00 81.50 88 LEU A O 1
ATOM 678 N N . GLY A 1 89 ? -4.753 13.575 -11.027 1.00 86.56 89 GLY A N 1
ATOM 679 C CA . GLY A 1 89 ? -6.021 13.164 -11.649 1.00 86.56 89 GLY A CA 1
ATOM 680 C C . GLY A 1 89 ? -5.888 12.310 -12.918 1.00 86.56 89 GLY A C 1
ATOM 681 O O . GLY A 1 89 ? -6.820 11.598 -13.277 1.00 86.56 89 GLY A O 1
ATOM 682 N N . ASP A 1 90 ? -4.740 12.343 -13.594 1.00 87.75 90 ASP A N 1
ATOM 683 C CA . ASP A 1 90 ? -4.461 11.578 -14.811 1.00 87.75 90 ASP A CA 1
ATOM 684 C C . ASP A 1 90 ? -3.734 10.252 -14.558 1.00 87.75 90 ASP A C 1
ATOM 686 O O . ASP A 1 90 ? -3.558 9.503 -15.519 1.00 87.75 90 ASP A O 1
ATOM 690 N N . TRP A 1 91 ? -3.361 9.907 -13.313 1.00 91.31 91 TRP A N 1
ATOM 691 C CA . TRP A 1 91 ? -2.590 8.682 -13.035 1.00 91.31 91 TRP A CA 1
ATOM 692 C C . TRP A 1 91 ? -3.268 7.439 -13.613 1.00 91.31 91 TRP A C 1
ATOM 694 O O . TRP A 1 91 ? -2.606 6.612 -14.231 1.00 91.31 91 TRP A O 1
ATOM 704 N N . LYS A 1 92 ? -4.597 7.334 -13.490 1.00 92.69 92 LYS A N 1
ATOM 705 C CA . LYS A 1 92 ? -5.345 6.160 -13.951 1.00 92.69 92 LYS A CA 1
ATOM 706 C C . LYS A 1 92 ? -5.237 5.983 -15.459 1.00 92.69 92 LYS A C 1
ATOM 708 O O . LYS A 1 92 ? -4.918 4.901 -15.937 1.00 92.69 92 LYS A O 1
ATOM 713 N N . LYS A 1 93 ? -5.454 7.062 -16.212 1.00 92.56 93 LYS A N 1
ATOM 714 C CA . LYS A 1 93 ? -5.319 7.035 -17.669 1.00 92.56 93 LYS A CA 1
ATOM 715 C C . LYS A 1 93 ? -3.863 6.799 -18.065 1.00 92.56 93 LYS A C 1
ATOM 717 O O . LYS A 1 93 ? -3.600 5.997 -18.944 1.00 92.56 93 LYS A O 1
ATOM 722 N N . THR A 1 94 ? -2.910 7.462 -17.430 1.00 93.12 94 THR A N 1
ATOM 723 C CA . THR A 1 94 ? -1.504 7.383 -17.838 1.00 93.12 94 THR A CA 1
ATOM 724 C C . THR A 1 94 ? -0.880 6.018 -17.537 1.00 93.12 94 THR A C 1
ATOM 726 O O . THR A 1 94 ? -0.129 5.508 -18.359 1.00 93.12 94 THR A O 1
ATOM 729 N N . LEU A 1 95 ? -1.210 5.411 -16.396 1.00 94.00 95 LEU A N 1
ATOM 730 C CA . LEU A 1 95 ? -0.611 4.152 -15.943 1.00 94.00 95 LEU A CA 1
ATOM 731 C C . LEU A 1 95 ? -1.382 2.908 -16.407 1.00 94.00 95 LEU A C 1
ATOM 733 O O . LEU A 1 95 ? -0.797 1.839 -16.488 1.00 94.00 95 LEU A O 1
ATOM 737 N N . PHE A 1 96 ? -2.675 3.030 -16.731 1.00 93.44 96 PHE A N 1
ATOM 738 C CA . PHE A 1 96 ? -3.537 1.871 -17.010 1.00 93.44 96 PHE A CA 1
ATOM 739 C C . PHE A 1 96 ? -4.353 1.990 -18.315 1.00 93.44 96 PHE A C 1
ATOM 741 O O . PHE A 1 96 ? -5.333 1.274 -18.485 1.00 93.44 96 PHE A O 1
ATOM 748 N N . SER A 1 97 ? -3.996 2.885 -19.253 1.00 84.06 97 SER A N 1
ATOM 749 C CA . SER A 1 97 ? -4.700 3.004 -20.557 1.00 84.06 97 SER A CA 1
ATOM 750 C C . SER A 1 97 ? -4.256 2.014 -21.640 1.00 84.06 97 SER A C 1
ATOM 752 O O . SER A 1 97 ? -4.793 2.061 -22.745 1.00 84.06 97 SER A O 1
ATOM 754 N N . GLY A 1 98 ? -3.299 1.134 -21.350 1.00 80.75 98 GLY A N 1
ATOM 755 C CA . GLY A 1 98 ? -2.775 0.152 -22.301 1.00 80.75 98 GLY A CA 1
ATOM 756 C C . GLY A 1 98 ? -2.798 -1.273 -21.758 1.00 80.75 98 GLY A C 1
ATOM 757 O O . GLY A 1 98 ? -3.321 -1.536 -20.679 1.00 80.75 98 GLY A O 1
ATOM 758 N N . GLU A 1 99 ? -2.174 -2.186 -22.497 1.00 83.38 99 GLU A N 1
ATOM 759 C CA . GLU A 1 99 ? -2.061 -3.609 -22.136 1.00 83.38 99 GLU A CA 1
ATOM 760 C C . GLU A 1 99 ? -0.892 -3.906 -21.182 1.00 83.38 99 GLU A C 1
ATOM 762 O O . GLU A 1 99 ? -0.518 -5.061 -20.983 1.00 83.38 99 GLU A O 1
ATOM 767 N N . VAL A 1 100 ? -0.285 -2.873 -20.585 1.00 88.88 100 VAL A N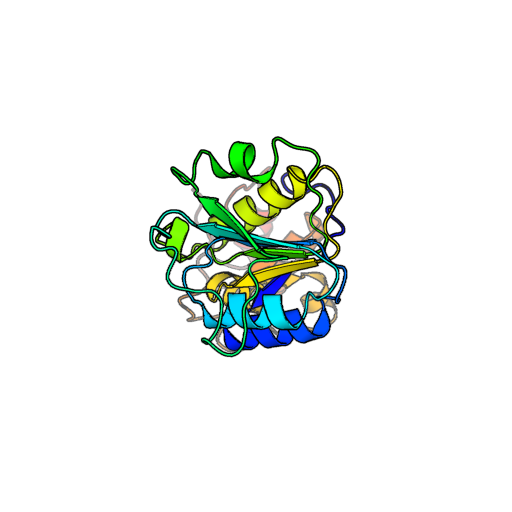 1
ATOM 768 C CA . VAL A 1 100 ? 0.830 -3.066 -19.656 1.00 88.88 100 VAL A CA 1
ATOM 769 C C . VAL A 1 100 ? 0.311 -3.747 -18.392 1.00 88.88 100 VAL A C 1
ATOM 771 O O . VAL A 1 100 ? -0.557 -3.227 -17.690 1.00 88.88 100 VAL A O 1
ATOM 774 N N . HIS A 1 101 ? 0.863 -4.920 -18.104 1.00 94.25 101 HIS A N 1
ATOM 775 C CA . HIS A 1 101 ? 0.627 -5.639 -16.864 1.00 94.25 101 HIS A CA 1
ATOM 776 C C . HIS A 1 101 ? 1.754 -5.352 -15.873 1.00 94.25 101 HIS A C 1
ATOM 778 O O . HIS A 1 101 ? 2.923 -5.307 -16.249 1.00 94.25 101 HIS A O 1
ATOM 784 N N . TYR A 1 102 ? 1.394 -5.194 -14.602 1.00 97.19 102 TYR A N 1
ATOM 785 C CA . TYR A 1 102 ? 2.345 -5.056 -13.509 1.00 97.19 102 TYR A CA 1
ATOM 786 C C . TYR A 1 102 ? 2.230 -6.268 -12.586 1.00 97.19 102 TYR A C 1
ATOM 788 O O . TYR A 1 102 ? 1.159 -6.533 -12.038 1.00 97.19 102 TYR A O 1
ATOM 796 N N . ASP A 1 103 ? 3.335 -6.981 -12.389 1.00 97.81 103 ASP A N 1
ATOM 797 C CA . ASP A 1 103 ? 3.438 -8.075 -11.422 1.00 97.81 103 ASP A CA 1
ATOM 798 C C . ASP A 1 103 ? 3.543 -7.538 -9.991 1.00 97.81 103 ASP A C 1
ATOM 800 O O . ASP A 1 103 ? 3.050 -8.160 -9.045 1.00 97.81 103 ASP A O 1
ATOM 804 N N . VAL A 1 104 ? 4.181 -6.373 -9.834 1.00 98.38 104 VAL A N 1
ATOM 805 C CA . VAL A 1 104 ? 4.399 -5.697 -8.552 1.00 98.38 104 VAL A CA 1
ATOM 806 C C . VAL A 1 104 ? 4.115 -4.207 -8.705 1.00 98.38 104 VAL A C 1
ATOM 808 O O . VAL A 1 104 ? 4.612 -3.563 -9.629 1.00 98.38 104 VAL A O 1
ATOM 811 N N . ILE A 1 105 ? 3.353 -3.645 -7.767 1.00 97.75 105 ILE A N 1
ATOM 812 C CA . ILE A 1 105 ? 3.142 -2.195 -7.671 1.00 97.75 105 ILE A CA 1
ATOM 813 C C . ILE A 1 105 ? 3.755 -1.685 -6.372 1.00 97.75 105 ILE A C 1
ATOM 815 O O . ILE A 1 105 ? 3.510 -2.230 -5.300 1.00 97.75 105 ILE A O 1
ATOM 819 N N . ILE A 1 106 ? 4.532 -0.614 -6.461 1.00 96.94 106 ILE A N 1
ATOM 820 C CA . ILE A 1 106 ? 5.169 0.066 -5.340 1.00 96.94 106 ILE A CA 1
ATOM 821 C C . ILE A 1 106 ? 4.597 1.478 -5.274 1.00 96.94 106 ILE A C 1
ATOM 823 O O . ILE A 1 106 ? 4.657 2.232 -6.242 1.00 96.94 106 ILE A O 1
ATOM 827 N N . LEU A 1 107 ? 4.024 1.834 -4.127 1.00 94.25 107 LEU A N 1
ATOM 828 C CA . LEU A 1 107 ? 3.267 3.065 -3.942 1.00 94.25 107 LEU A CA 1
ATOM 829 C C . LEU A 1 107 ? 3.926 3.970 -2.894 1.00 94.25 107 LEU A C 1
ATOM 831 O O . LEU A 1 107 ? 3.894 3.689 -1.695 1.00 94.25 107 LEU A O 1
ATOM 835 N N . GLY A 1 108 ? 4.498 5.084 -3.351 1.00 90.31 108 GLY A N 1
ATOM 836 C CA . GLY A 1 108 ? 5.134 6.136 -2.555 1.00 90.31 108 GLY A CA 1
ATOM 837 C C . GLY A 1 108 ? 4.427 7.488 -2.694 1.00 90.31 108 GLY A C 1
ATOM 838 O O . GLY A 1 108 ? 5.004 8.461 -3.166 1.00 90.31 108 GLY A O 1
ATOM 839 N N . ILE A 1 109 ? 3.167 7.583 -2.271 1.00 80.88 109 ILE A N 1
ATOM 840 C CA . ILE A 1 109 ? 2.296 8.730 -2.607 1.00 80.88 109 ILE A CA 1
ATOM 841 C C . ILE A 1 109 ? 2.445 9.966 -1.721 1.00 80.88 109 ILE A C 1
ATOM 843 O O . ILE A 1 109 ? 1.869 11.004 -2.044 1.00 80.88 109 ILE A O 1
ATOM 847 N N . SER A 1 110 ? 3.219 9.901 -0.632 1.00 79.38 110 SER A N 1
ATOM 848 C CA . SER A 1 110 ? 3.412 11.050 0.270 1.00 79.38 110 SER A CA 1
ATOM 849 C C . SER A 1 110 ? 3.866 12.306 -0.481 1.00 79.38 110 SER A C 1
ATOM 851 O O . SER A 1 110 ? 3.450 13.410 -0.148 1.00 79.38 110 SER A O 1
ATOM 853 N N . HIS A 1 111 ? 4.666 12.119 -1.529 1.00 73.44 111 HIS A N 1
ATOM 854 C CA . HIS A 1 111 ? 5.177 13.188 -2.379 1.00 73.44 111 HIS A CA 1
ATOM 855 C C . HIS A 1 111 ? 4.163 13.673 -3.429 1.00 73.44 111 HIS A C 1
ATOM 857 O O . HIS A 1 111 ? 4.146 14.847 -3.786 1.00 73.44 111 HIS A O 1
ATOM 863 N N . LEU A 1 112 ? 3.262 12.794 -3.881 1.00 72.94 112 LEU A N 1
ATOM 864 C CA . LEU A 1 112 ? 2.248 13.121 -4.885 1.00 72.94 112 LEU A CA 1
ATOM 865 C C . LEU A 1 112 ? 1.041 13.865 -4.301 1.00 72.94 112 LEU A C 1
ATOM 867 O O . LEU A 1 112 ? 0.464 14.717 -4.975 1.00 72.94 112 LEU A O 1
ATOM 871 N N . VAL A 1 113 ? 0.648 13.536 -3.066 1.00 72.94 113 VAL A N 1
ATOM 872 C CA . VAL A 1 113 ? -0.589 14.038 -2.436 1.00 72.94 113 VAL A CA 1
ATOM 873 C C . VAL A 1 113 ? -0.305 15.053 -1.318 1.00 72.94 113 VAL A C 1
ATOM 875 O O . VAL A 1 113 ? -1.221 15.697 -0.815 1.00 72.94 113 VAL A O 1
ATOM 878 N N . GLY A 1 114 ? 0.958 15.229 -0.913 1.00 67.69 114 GLY A N 1
ATOM 879 C CA . GLY A 1 114 ? 1.388 16.211 0.093 1.00 67.69 114 GLY A CA 1
ATOM 880 C C . GLY A 1 114 ? 1.013 15.870 1.542 1.00 67.69 114 GLY A C 1
ATOM 881 O O . GLY A 1 114 ? 1.647 16.376 2.465 1.00 67.69 114 GLY A O 1
ATOM 882 N N . LEU A 1 115 ? 0.037 14.983 1.763 1.00 68.94 115 LEU A N 1
ATOM 883 C CA . LEU A 1 115 ? -0.363 14.485 3.079 1.00 68.94 115 LEU A CA 1
ATOM 884 C C . LEU A 1 115 ? -0.484 12.953 3.069 1.00 68.94 115 LEU A C 1
ATOM 886 O O . LEU A 1 115 ? -1.217 12.370 2.272 1.00 68.94 115 LEU A O 1
ATOM 890 N N . ASP A 1 116 ? 0.220 12.296 3.993 1.00 69.38 116 ASP A N 1
ATOM 891 C CA . ASP A 1 116 ? 0.097 10.859 4.264 1.00 69.38 116 ASP A CA 1
ATOM 892 C C . ASP A 1 116 ? -1.170 10.609 5.108 1.00 69.38 116 ASP A C 1
ATOM 894 O O . ASP A 1 116 ? -1.107 10.517 6.332 1.00 69.38 116 ASP A O 1
ATOM 898 N N . LEU A 1 117 ? -2.344 10.576 4.469 1.00 79.88 117 LEU A N 1
ATOM 899 C CA . LEU A 1 117 ? -3.614 10.238 5.124 1.00 79.88 117 LEU A CA 1
ATOM 900 C C . LEU A 1 117 ? -3.980 8.777 4.851 1.00 79.88 117 LEU A C 1
ATOM 902 O O . LEU A 1 117 ? -4.028 8.350 3.699 1.00 79.88 117 LEU A O 1
ATOM 906 N N . TYR A 1 118 ? -4.296 8.021 5.906 1.00 82.62 118 TYR A N 1
ATOM 907 C CA . TYR A 1 118 ? -4.545 6.577 5.817 1.00 82.62 118 TYR A CA 1
ATOM 908 C C . TYR A 1 118 ? -5.688 6.219 4.852 1.00 82.62 118 TYR A C 1
ATOM 910 O O . TYR A 1 118 ? -5.521 5.332 4.020 1.00 82.62 118 TYR A O 1
ATOM 918 N N . MET A 1 119 ? -6.823 6.930 4.890 1.00 82.38 119 MET A N 1
ATOM 919 C CA . MET A 1 119 ? -7.935 6.642 3.971 1.00 82.38 119 MET A CA 1
ATOM 920 C C . MET A 1 119 ? -7.574 6.943 2.522 1.00 82.38 119 MET A C 1
ATOM 922 O O . MET A 1 119 ? -7.858 6.132 1.652 1.00 82.38 119 MET A O 1
ATOM 926 N N . THR A 1 120 ? -6.905 8.066 2.261 1.00 84.38 120 THR A N 1
ATOM 927 C CA . THR A 1 120 ? -6.481 8.433 0.906 1.00 84.38 120 THR A CA 1
ATOM 928 C C . THR A 1 120 ? -5.541 7.384 0.322 1.00 84.38 120 THR A C 1
ATOM 930 O O . THR A 1 120 ? -5.693 6.996 -0.832 1.00 84.38 120 THR A O 1
ATOM 933 N N . GLN A 1 121 ? -4.615 6.875 1.136 1.00 86.19 121 GLN A N 1
ATOM 934 C CA . GLN A 1 121 ? -3.699 5.819 0.726 1.00 86.19 121 GLN A CA 1
ATOM 935 C C . GLN A 1 121 ? -4.410 4.501 0.413 1.00 86.19 121 GLN A C 1
ATOM 937 O O . GLN A 1 121 ? -4.143 3.904 -0.627 1.00 86.19 121 GLN A O 1
ATOM 942 N N . LEU A 1 122 ? -5.323 4.059 1.285 1.00 87.12 122 LEU A N 1
ATOM 943 C CA . LEU A 1 122 ? -6.094 2.830 1.069 1.00 87.12 122 LEU A CA 1
ATOM 944 C C . LEU A 1 122 ? -6.996 2.935 -0.156 1.00 87.12 122 LEU A C 1
ATOM 946 O O . LEU A 1 122 ? -7.053 2.000 -0.949 1.00 87.12 122 LEU A O 1
ATOM 950 N N . VAL A 1 123 ? -7.678 4.071 -0.324 1.00 88.81 123 VAL A N 1
ATOM 951 C CA . VAL A 1 123 ? -8.533 4.326 -1.487 1.00 88.81 123 VAL A CA 1
ATOM 952 C C . VAL A 1 123 ? -7.696 4.304 -2.760 1.00 88.81 123 VAL A C 1
ATOM 954 O O . VAL A 1 123 ? -8.053 3.593 -3.690 1.00 88.81 123 VAL A O 1
ATOM 957 N N . MET A 1 124 ? -6.551 4.988 -2.788 1.00 89.44 124 MET A N 1
ATOM 958 C CA . MET A 1 124 ? -5.690 5.016 -3.971 1.00 89.44 124 MET A CA 1
ATOM 959 C C . MET A 1 124 ? -5.102 3.639 -4.301 1.00 89.44 124 MET A C 1
ATOM 961 O O . MET A 1 124 ? -5.122 3.231 -5.460 1.00 89.44 124 MET A O 1
ATOM 965 N N . ALA A 1 125 ? -4.626 2.901 -3.293 1.00 91.56 125 ALA A N 1
ATOM 966 C CA . ALA A 1 125 ? -4.157 1.527 -3.458 1.00 91.56 125 ALA A CA 1
ATOM 967 C C . ALA A 1 125 ? -5.259 0.640 -4.055 1.00 91.56 125 ALA A C 1
ATOM 969 O O . ALA A 1 125 ? -5.037 -0.047 -5.051 1.00 91.56 125 ALA A O 1
ATOM 970 N N . HIS A 1 126 ? -6.471 0.710 -3.503 1.00 91.25 126 HIS A N 1
ATOM 971 C CA . HIS A 1 126 ? -7.603 -0.061 -3.999 1.00 91.25 126 HIS A CA 1
ATOM 972 C C . HIS A 1 126 ? -8.007 0.351 -5.420 1.00 91.25 126 HIS A C 1
ATOM 974 O O . HIS A 1 126 ? -8.189 -0.508 -6.276 1.00 91.25 126 HIS A O 1
ATOM 980 N N . GLU A 1 127 ? -8.099 1.647 -5.716 1.00 91.69 127 GLU A N 1
ATOM 981 C CA . GLU A 1 127 ? -8.409 2.134 -7.063 1.00 91.69 127 GLU A CA 1
ATOM 982 C C . GLU A 1 127 ? -7.370 1.691 -8.097 1.00 91.69 127 GLU A C 1
ATOM 984 O O . GLU A 1 127 ? -7.743 1.355 -9.224 1.00 91.69 127 GLU A O 1
ATOM 989 N N . MET A 1 128 ? -6.083 1.659 -7.736 1.00 92.62 128 MET A N 1
ATOM 990 C CA . MET A 1 128 ? -5.024 1.127 -8.598 1.00 92.62 128 MET A CA 1
ATOM 991 C C . MET A 1 128 ? -5.222 -0.360 -8.865 1.00 92.62 128 MET A C 1
ATOM 993 O O . MET A 1 128 ? -5.219 -0.766 -10.025 1.00 92.62 128 MET A O 1
ATOM 997 N N . LE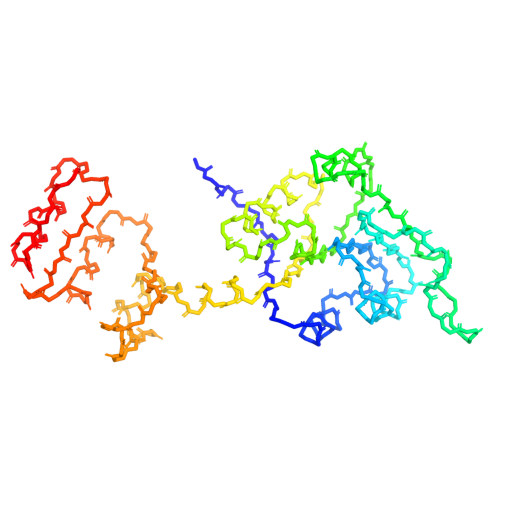U A 1 129 ? -5.464 -1.158 -7.821 1.00 93.56 129 LEU A N 1
ATOM 998 C CA . LEU A 1 129 ? -5.733 -2.590 -7.969 1.00 93.56 129 LEU A CA 1
ATOM 999 C C . LEU A 1 129 ? -6.957 -2.844 -8.855 1.00 93.56 129 LEU A C 1
ATOM 1001 O O . LEU A 1 129 ? -6.899 -3.686 -9.744 1.00 93.56 129 LEU A O 1
ATOM 1005 N N . GLN A 1 130 ? -8.035 -2.078 -8.683 1.00 92.06 130 GLN A N 1
ATOM 1006 C CA . GLN A 1 130 ? -9.242 -2.175 -9.515 1.00 92.06 130 GLN A CA 1
ATOM 1007 C C . GLN A 1 130 ? -9.033 -1.681 -10.955 1.00 92.06 130 GLN A C 1
ATOM 1009 O O . GLN A 1 130 ? -9.827 -1.993 -11.838 1.00 92.06 130 GLN A O 1
ATOM 1014 N N . SER A 1 131 ? -7.988 -0.890 -11.207 1.00 92.44 131 SER A N 1
ATOM 1015 C CA . SER A 1 131 ? -7.644 -0.408 -12.551 1.00 92.44 131 SER A CA 1
ATOM 1016 C C . SER A 1 131 ? -6.716 -1.365 -13.304 1.00 92.44 131 SER A C 1
ATOM 1018 O O . SER A 1 131 ? -6.515 -1.192 -14.503 1.00 92.44 131 SER A O 1
ATOM 1020 N N . CYS A 1 132 ? -6.157 -2.372 -12.630 1.00 91.12 132 CYS A N 1
ATOM 1021 C CA . CYS A 1 132 ? -5.309 -3.373 -13.261 1.00 91.12 132 CYS A CA 1
ATOM 1022 C C . CYS A 1 132 ? -6.162 -4.380 -14.046 1.00 91.12 132 CYS A C 1
ATOM 1024 O O . CYS A 1 132 ? -7.022 -5.041 -13.468 1.00 91.12 132 CYS A O 1
ATOM 1026 N N . ALA A 1 133 ? -5.865 -4.575 -15.336 1.00 89.06 133 ALA A N 1
ATOM 1027 C CA . ALA A 1 133 ? -6.507 -5.617 -16.148 1.00 89.06 133 ALA A CA 1
ATOM 1028 C C . ALA A 1 133 ? -6.281 -7.031 -15.575 1.00 89.06 133 ALA A C 1
ATOM 1030 O O . ALA A 1 133 ? -7.141 -7.904 -15.665 1.00 89.06 133 ALA A O 1
ATOM 1031 N N . ARG A 1 134 ? -5.123 -7.237 -14.940 1.00 91.56 134 ARG A N 1
ATOM 1032 C CA . ARG A 1 134 ? -4.775 -8.431 -14.171 1.00 91.56 134 ARG A CA 1
ATOM 1033 C C . ARG A 1 134 ? -4.173 -7.996 -12.842 1.00 91.56 134 ARG A C 1
ATOM 1035 O O . ARG A 1 134 ? -3.288 -7.143 -12.835 1.00 91.56 134 ARG A O 1
ATOM 1042 N N . GLN A 1 135 ? -4.643 -8.589 -11.745 1.00 93.38 135 GLN A N 1
ATOM 1043 C CA . GLN A 1 135 ? -4.178 -8.249 -10.399 1.00 93.38 135 GLN A CA 1
ATOM 1044 C C . GLN A 1 135 ? -2.661 -8.476 -10.265 1.00 93.38 135 GLN A C 1
ATOM 1046 O O . GLN A 1 135 ? -2.177 -9.536 -10.684 1.00 93.38 135 GLN A O 1
ATOM 1051 N N . PRO A 1 136 ? -1.917 -7.520 -9.679 1.00 96.44 136 PRO A N 1
ATOM 1052 C CA . PRO A 1 136 ? -0.527 -7.747 -9.320 1.00 96.44 136 PRO A CA 1
ATOM 1053 C C . PRO A 1 136 ? -0.434 -8.827 -8.238 1.00 96.44 136 PRO A C 1
ATOM 1055 O O . PRO A 1 136 ? -1.372 -9.070 -7.475 1.00 96.44 136 PRO A O 1
ATOM 1058 N N . ARG A 1 137 ? 0.729 -9.472 -8.150 1.00 96.69 137 ARG A N 1
ATOM 1059 C CA . ARG A 1 137 ? 1.016 -10.480 -7.122 1.00 96.69 137 ARG A CA 1
ATOM 1060 C C . ARG A 1 137 ? 1.191 -9.851 -5.743 1.00 96.69 137 ARG A C 1
ATOM 1062 O O . ARG A 1 137 ? 0.969 -10.520 -4.740 1.00 96.69 137 ARG A O 1
ATOM 1069 N N . VAL A 1 138 ? 1.643 -8.600 -5.692 1.00 97.75 138 VAL A N 1
ATOM 1070 C CA . VAL A 1 138 ? 1.807 -7.838 -4.454 1.00 97.75 138 VAL A CA 1
ATOM 1071 C C . VAL A 1 138 ? 1.766 -6.336 -4.734 1.00 97.75 138 VAL A C 1
ATOM 1073 O O . VAL A 1 138 ? 2.257 -5.859 -5.761 1.00 97.75 138 VAL A O 1
ATOM 1076 N N . MET A 1 139 ? 1.223 -5.581 -3.783 1.00 97.38 139 MET A N 1
ATOM 1077 C CA . MET A 1 139 ? 1.382 -4.135 -3.715 1.00 97.38 139 MET A CA 1
ATOM 1078 C C . MET A 1 139 ? 2.185 -3.772 -2.467 1.00 97.38 139 MET A C 1
ATOM 1080 O O . MET A 1 139 ? 1.821 -4.149 -1.357 1.00 97.38 139 MET A O 1
ATOM 1084 N N . ILE A 1 140 ? 3.274 -3.026 -2.629 1.00 96.81 140 ILE A N 1
ATOM 1085 C CA . ILE A 1 140 ? 4.103 -2.527 -1.529 1.00 96.81 140 ILE A CA 1
ATOM 1086 C C . ILE A 1 140 ? 3.800 -1.042 -1.354 1.00 96.81 140 ILE A C 1
ATOM 1088 O O . ILE A 1 140 ? 4.014 -0.251 -2.266 1.00 96.81 140 ILE A O 1
ATOM 1092 N N . VAL A 1 141 ? 3.314 -0.636 -0.185 1.00 94.38 141 VAL A N 1
ATOM 1093 C CA . VAL A 1 141 ? 2.914 0.750 0.087 1.00 94.38 141 VAL A CA 1
ATOM 1094 C C . VAL A 1 141 ? 3.818 1.349 1.148 1.00 94.38 141 VAL A C 1
ATOM 1096 O O . VAL A 1 141 ? 3.888 0.858 2.274 1.00 94.38 141 VAL A O 1
ATOM 1099 N N . LYS A 1 142 ? 4.489 2.452 0.820 1.00 93.25 142 LYS A N 1
ATOM 1100 C CA . LYS A 1 142 ? 5.289 3.214 1.777 1.00 93.25 142 LYS A CA 1
ATOM 1101 C C . LYS A 1 142 ? 4.407 4.237 2.493 1.00 93.25 142 LYS A C 1
ATOM 1103 O O . LYS A 1 142 ? 4.193 5.341 1.995 1.00 93.25 142 LYS A O 1
ATOM 1108 N N . SER A 1 143 ? 3.940 3.893 3.689 1.00 90.38 143 SER A N 1
ATOM 1109 C CA . SER A 1 143 ? 3.189 4.802 4.554 1.00 90.38 143 SER A CA 1
ATOM 1110 C C . SER A 1 143 ? 3.371 4.481 6.024 1.00 90.38 143 SER A C 1
ATOM 1112 O O . SER A 1 143 ? 2.994 3.416 6.524 1.00 90.38 143 SER A O 1
ATOM 1114 N N . LYS A 1 144 ? 3.877 5.476 6.753 1.00 87.44 144 LYS A N 1
ATOM 1115 C CA . LYS A 1 144 ? 3.971 5.401 8.210 1.00 87.44 144 LYS A CA 1
ATOM 1116 C C . LYS A 1 144 ? 2.577 5.409 8.837 1.00 87.44 144 LYS A C 1
ATOM 1118 O O . LYS A 1 144 ? 2.374 4.778 9.874 1.00 87.44 144 LYS A O 1
ATOM 1123 N N . LYS A 1 145 ? 1.612 6.104 8.225 1.00 85.88 145 LYS A N 1
ATOM 1124 C CA . LYS A 1 145 ? 0.245 6.200 8.749 1.00 85.88 145 LYS A CA 1
ATOM 1125 C C . LYS A 1 145 ? -0.576 4.938 8.514 1.00 85.88 145 LYS A C 1
ATOM 1127 O O . LYS A 1 145 ? -1.287 4.545 9.435 1.00 85.88 145 LYS A O 1
ATOM 1132 N N . LEU A 1 146 ? -0.427 4.256 7.378 1.00 85.69 146 LEU A N 1
ATOM 1133 C CA . LEU A 1 146 ? -1.024 2.930 7.180 1.00 85.69 146 LEU A CA 1
ATOM 1134 C C . LEU A 1 146 ? -0.418 1.881 8.098 1.00 85.69 146 LEU A C 1
ATOM 1136 O O . LEU A 1 146 ? -1.150 1.079 8.666 1.00 85.69 146 LEU A O 1
ATOM 1140 N N . TYR A 1 147 ? 0.896 1.922 8.302 1.00 85.69 147 TYR A N 1
ATOM 1141 C CA . TYR A 1 147 ? 1.536 1.039 9.268 1.00 85.69 147 TYR A CA 1
ATOM 1142 C C . TYR A 1 147 ? 1.071 1.314 10.712 1.00 85.69 147 TYR A C 1
ATOM 1144 O O . TYR A 1 147 ? 0.792 0.386 11.465 1.00 85.69 147 TYR A O 1
ATOM 1152 N N . SER A 1 148 ? 0.932 2.586 11.117 1.00 84.75 148 SER A N 1
ATOM 1153 C CA . SER A 1 148 ? 0.319 2.919 12.417 1.00 84.75 148 SER A CA 1
ATOM 1154 C C . SER A 1 148 ? -1.121 2.399 12.492 1.00 84.75 148 SER A C 1
ATOM 1156 O O . SER A 1 148 ? -1.510 1.808 13.498 1.00 84.75 148 SER A O 1
ATOM 1158 N N . LEU A 1 149 ? -1.908 2.581 11.426 1.00 84.50 149 LEU A N 1
ATOM 1159 C CA . LEU A 1 149 ? -3.282 2.093 11.358 1.00 84.50 149 LEU A CA 1
ATOM 1160 C C . LEU A 1 149 ? -3.353 0.569 11.505 1.00 84.50 149 LEU A C 1
ATOM 1162 O O . LEU A 1 149 ? -4.149 0.098 12.309 1.00 84.50 149 LEU A O 1
ATOM 1166 N N . SER A 1 150 ? -2.519 -0.200 10.802 1.00 83.19 150 SER A N 1
ATOM 1167 C CA . SER A 1 150 ? -2.543 -1.668 10.878 1.00 83.19 150 SER A CA 1
ATOM 1168 C C . SER A 1 150 ? -2.219 -2.187 12.279 1.00 83.19 150 SER A C 1
ATOM 1170 O O . SER A 1 150 ? -2.786 -3.185 12.709 1.00 83.19 150 SER A O 1
ATOM 1172 N N . ARG A 1 151 ? -1.370 -1.474 13.029 1.00 81.50 151 ARG A N 1
ATOM 1173 C CA . ARG A 1 151 ? -1.081 -1.776 14.437 1.00 81.50 151 ARG A CA 1
ATOM 1174 C C . ARG A 1 151 ? -2.216 -1.429 15.401 1.00 81.50 151 ARG A C 1
ATOM 1176 O O . ARG A 1 151 ? -2.252 -1.978 16.498 1.00 81.50 151 ARG A O 1
ATOM 1183 N N . ARG A 1 152 ? -3.094 -0.495 15.028 1.00 82.94 152 ARG A N 1
ATOM 1184 C CA . ARG A 1 152 ? -4.254 -0.060 15.827 1.00 82.94 152 ARG A CA 1
ATOM 1185 C C . ARG A 1 152 ? -5.555 -0.738 15.410 1.00 82.94 152 ARG A C 1
ATOM 1187 O O . ARG A 1 152 ? -6.545 -0.613 16.125 1.00 82.94 152 ARG A O 1
ATOM 1194 N N . LEU A 1 153 ? -5.560 -1.414 14.264 1.00 85.19 153 LEU A N 1
ATOM 1195 C CA . LEU A 1 153 ? -6.693 -2.164 13.755 1.00 85.19 153 LEU A CA 1
ATOM 1196 C C . LEU A 1 153 ? -6.697 -3.556 14.386 1.00 85.19 153 LEU A C 1
ATOM 1198 O O . LEU A 1 153 ? -5.885 -4.414 14.038 1.00 85.19 153 LEU A O 1
ATOM 1202 N N . VAL A 1 154 ? -7.629 -3.782 15.303 1.00 84.06 154 VAL A N 1
ATOM 1203 C CA . VAL A 1 154 ? -7.809 -5.079 15.955 1.00 84.06 154 VAL A CA 1
ATOM 1204 C C . VAL A 1 154 ? -9.110 -5.694 15.458 1.00 84.06 154 VAL A C 1
ATOM 1206 O O . VAL A 1 154 ? -10.165 -5.063 15.472 1.00 84.06 154 VAL A O 1
ATOM 1209 N N . HIS A 1 155 ? -9.037 -6.938 14.993 1.00 84.75 155 HIS A N 1
ATOM 1210 C CA . HIS A 1 155 ? -10.232 -7.687 14.626 1.00 84.75 155 HIS A CA 1
ATOM 1211 C C . HIS A 1 155 ? -10.968 -8.125 15.900 1.00 84.75 155 HIS A C 1
ATOM 1213 O O . HIS A 1 155 ? -10.342 -8.688 16.796 1.00 84.75 155 HIS A O 1
ATOM 1219 N N . SER A 1 156 ? -12.288 -7.935 15.951 1.00 84.56 156 SER A N 1
ATOM 1220 C CA . SER A 1 156 ? -13.176 -8.328 17.062 1.00 84.56 156 SER A CA 1
ATOM 1221 C C . SER A 1 156 ? -12.899 -9.746 17.584 1.00 84.56 156 SER A C 1
ATOM 1223 O O . SER A 1 156 ? -12.646 -9.927 18.768 1.00 84.56 156 SER A O 1
ATOM 1225 N N . HIS A 1 157 ? -12.843 -10.748 16.700 1.00 83.31 157 HIS A N 1
ATOM 1226 C CA . HIS A 1 157 ? -12.491 -12.128 17.052 1.00 83.31 157 HIS A CA 1
ATOM 1227 C C . HIS A 1 157 ? -11.188 -12.271 17.842 1.00 83.31 157 HIS A C 1
ATOM 1229 O O . HIS A 1 157 ? -11.170 -13.030 18.803 1.00 83.31 157 HIS A O 1
ATOM 1235 N N . LYS A 1 158 ? -10.141 -11.505 17.502 1.00 82.88 158 LYS A N 1
ATOM 1236 C CA . LYS A 1 158 ? -8.865 -11.558 18.230 1.00 82.88 158 LYS A CA 1
ATOM 1237 C C . LYS A 1 158 ? -8.961 -11.001 19.651 1.00 82.88 158 LYS A C 1
ATOM 1239 O O . LYS A 1 158 ? -8.147 -11.338 20.505 1.00 82.88 158 LYS A O 1
ATOM 1244 N N . LEU A 1 159 ? -9.927 -10.113 19.896 1.00 82.69 159 LEU A N 1
ATOM 1245 C CA . LEU A 1 159 ? -10.252 -9.676 21.252 1.00 82.69 159 LEU A CA 1
ATOM 1246 C C . LEU A 1 159 ? -10.991 -10.775 22.009 1.00 82.69 159 LEU A C 1
ATOM 1248 O O . LEU A 1 159 ? -10.677 -11.039 23.165 1.00 82.69 159 LEU A O 1
ATOM 1252 N N . PHE A 1 160 ? -11.962 -11.415 21.359 1.00 82.62 160 PHE A N 1
ATOM 1253 C CA . PHE A 1 160 ? -12.806 -12.424 21.995 1.00 82.62 160 PHE A CA 1
ATOM 1254 C C . PHE A 1 160 ? -12.052 -13.715 22.330 1.00 82.62 160 PHE A C 1
ATOM 1256 O O . PHE A 1 160 ? -12.334 -14.325 23.357 1.00 82.62 160 PHE A O 1
ATOM 1263 N N . ASP A 1 161 ? -11.090 -14.123 21.500 1.00 85.88 161 ASP A N 1
ATOM 1264 C CA . ASP A 1 161 ? -10.263 -15.315 21.729 1.00 85.88 161 ASP A CA 1
ATOM 1265 C C . ASP A 1 161 ? -9.004 -15.047 22.582 1.00 85.88 161 ASP A C 1
ATOM 1267 O O . ASP A 1 161 ? -8.270 -15.977 22.917 1.00 85.88 161 ASP A O 1
ATOM 1271 N N . GLY A 1 162 ? -8.752 -13.784 22.945 1.00 80.50 162 GLY A N 1
ATOM 1272 C CA . GLY A 1 162 ? -7.603 -13.365 23.749 1.00 80.50 162 GLY A CA 1
ATOM 1273 C C . GLY A 1 162 ? -6.257 -13.350 23.014 1.00 80.50 162 GLY A C 1
ATOM 1274 O O . GLY A 1 162 ? -5.236 -13.059 23.639 1.00 80.50 162 GLY A O 1
ATOM 1275 N N . SER A 1 163 ? -6.221 -13.621 21.704 1.00 83.88 163 SER A N 1
ATOM 1276 C CA . SER A 1 163 ? -4.994 -13.584 20.889 1.00 83.88 163 SER A CA 1
ATOM 1277 C C . SER A 1 163 ? -4.458 -12.168 20.664 1.00 83.88 163 SER A C 1
ATOM 1279 O O . SER A 1 163 ? -3.305 -11.984 20.268 1.00 83.88 163 SER A O 1
ATOM 1281 N N . SER A 1 164 ? -5.273 -11.142 20.904 1.00 80.75 164 SER A N 1
ATOM 1282 C CA . SER A 1 164 ? -4.850 -9.747 20.971 1.00 80.75 164 SER A CA 1
ATOM 1283 C C . SER A 1 164 ? -5.356 -9.109 22.251 1.00 80.75 164 SER A C 1
ATOM 1285 O O . SER A 1 164 ? -6.552 -9.088 22.524 1.00 80.75 164 SER A O 1
ATOM 1287 N N . GLN A 1 165 ? -4.431 -8.537 23.016 1.00 75.50 165 GLN A N 1
ATOM 1288 C CA . GLN A 1 165 ? -4.765 -7.707 24.161 1.00 75.50 165 GLN A CA 1
ATOM 1289 C C . GLN A 1 165 ? -4.724 -6.244 23.749 1.00 75.50 165 GLN A C 1
ATOM 1291 O O . GLN A 1 165 ? -3.801 -5.778 23.076 1.00 75.50 165 GLN A O 1
ATOM 1296 N N . LEU A 1 166 ? -5.753 -5.523 24.165 1.00 74.75 166 LEU A N 1
ATOM 1297 C CA . LEU A 1 166 ? -5.776 -4.078 24.095 1.00 74.75 166 LEU A CA 1
ATOM 1298 C C . LEU A 1 166 ? -4.649 -3.517 24.973 1.00 74.75 166 LEU A C 1
ATOM 1300 O O . LEU A 1 166 ? -4.483 -3.989 26.100 1.00 74.75 166 LEU A O 1
ATOM 1304 N N . PRO A 1 167 ? -3.871 -2.525 24.499 1.00 69.44 167 PRO A N 1
ATOM 1305 C CA . PRO A 1 167 ? -2.913 -1.844 25.357 1.00 69.44 167 PRO A CA 1
ATOM 1306 C C . PRO A 1 167 ? -3.594 -1.341 26.637 1.00 69.44 167 PRO A C 1
ATOM 1308 O O . PRO A 1 167 ? -4.693 -0.790 26.578 1.00 69.44 167 PRO A O 1
ATOM 1311 N N . SER A 1 168 ? -2.931 -1.466 27.788 1.00 64.56 168 SER A N 1
ATOM 1312 C CA . SER A 1 168 ? -3.424 -0.897 29.055 1.00 64.56 168 SER A CA 1
ATOM 1313 C C . SER A 1 168 ? -3.708 0.608 28.950 1.00 64.56 168 SER A C 1
ATOM 1315 O O . SER A 1 168 ? -4.575 1.137 29.644 1.00 64.56 168 SER A O 1
ATOM 1317 N N . ASP A 1 169 ? -3.012 1.276 28.025 1.00 57.38 169 ASP A N 1
ATOM 1318 C CA . ASP A 1 169 ? -2.959 2.729 27.879 1.00 57.38 169 ASP A CA 1
ATOM 1319 C C . ASP A 1 169 ? -3.913 3.273 26.800 1.00 57.38 169 ASP A C 1
ATOM 1321 O O . ASP A 1 169 ? -3.817 4.445 26.425 1.00 57.38 169 ASP A O 1
ATOM 1325 N N . ILE A 1 170 ? -4.863 2.461 26.304 1.00 59.28 170 ILE A N 1
ATOM 1326 C CA . ILE A 1 170 ? -5.892 2.914 25.341 1.00 59.28 170 ILE A CA 1
ATOM 1327 C C . ILE A 1 170 ? -6.582 4.201 25.797 1.00 59.28 170 ILE A C 1
ATOM 1329 O O . ILE A 1 170 ? -6.957 5.024 24.967 1.00 59.28 170 ILE A O 1
ATOM 1333 N N . MET A 1 171 ? -6.689 4.413 27.109 1.00 53.75 171 MET A N 1
ATOM 1334 C CA . MET A 1 171 ? -7.403 5.544 27.689 1.00 53.75 171 MET A CA 1
ATOM 1335 C C . MET A 1 171 ? -6.841 6.935 27.334 1.00 53.75 171 MET A C 1
ATOM 1337 O O . MET A 1 171 ? -7.503 7.914 27.671 1.00 53.75 171 MET A O 1
ATOM 1341 N N . ARG A 1 172 ? -5.650 7.088 26.720 1.00 56.72 172 ARG A N 1
ATOM 1342 C CA . ARG A 1 172 ? -5.029 8.427 26.530 1.00 56.72 172 ARG A CA 1
ATOM 1343 C C . ARG A 1 172 ? -4.229 8.645 25.238 1.00 56.72 172 ARG A C 1
ATOM 1345 O O . ARG A 1 172 ? -3.475 9.613 25.149 1.00 56.72 172 ARG A O 1
ATOM 1352 N N . SER A 1 173 ? -4.358 7.777 24.238 1.00 65.19 173 SER A N 1
ATOM 1353 C CA . SER A 1 173 ? -3.666 7.972 22.954 1.00 65.19 173 SER A CA 1
ATOM 1354 C C . SER A 1 173 ? -4.389 9.006 22.081 1.00 65.19 173 SER A C 1
ATOM 1356 O O . SER A 1 173 ? -5.607 8.956 21.936 1.00 65.19 173 SER A O 1
ATOM 1358 N N . SER A 1 174 ? -3.640 9.904 21.431 1.00 68.25 174 SER A N 1
ATOM 1359 C CA . SER A 1 174 ? -4.168 10.792 20.380 1.00 68.25 174 SER A CA 1
ATOM 1360 C C . SER A 1 174 ? -4.499 10.053 19.076 1.00 68.25 174 SER A C 1
ATOM 1362 O O . SER A 1 174 ? -5.110 10.624 18.174 1.00 68.25 174 SER A O 1
ATOM 1364 N N . GLU A 1 175 ? -4.112 8.780 18.967 1.00 73.81 175 GLU A N 1
ATOM 1365 C CA . GLU A 1 175 ? -4.465 7.896 17.859 1.00 73.81 175 GLU A CA 1
ATOM 1366 C C . GLU A 1 175 ? -5.427 6.802 18.366 1.00 73.81 175 GLU A C 1
ATOM 1368 O O . GLU A 1 175 ? -4.993 5.938 19.137 1.00 73.81 175 GLU A O 1
ATOM 1373 N N . PRO A 1 176 ? -6.713 6.806 17.955 1.00 76.81 176 PRO A N 1
ATOM 1374 C CA . PRO A 1 176 ? -7.719 5.887 18.488 1.00 76.81 176 PRO A CA 1
ATOM 1375 C C . PRO A 1 176 ? -7.440 4.437 18.079 1.00 76.81 176 PRO A C 1
ATOM 1377 O O . PRO A 1 176 ? -6.956 4.176 16.975 1.00 76.81 176 PRO A O 1
ATOM 1380 N N . VAL A 1 177 ? -7.769 3.477 18.942 1.00 83.00 177 VAL A N 1
ATOM 1381 C CA . VAL A 1 177 ? -7.802 2.056 18.561 1.00 83.00 177 VAL A CA 1
ATOM 1382 C C . VAL A 1 177 ? -9.063 1.795 17.744 1.00 83.00 177 VAL A C 1
ATOM 1384 O O . VAL A 1 177 ? -10.132 2.308 18.067 1.00 83.00 177 VAL A O 1
ATOM 1387 N N . ILE A 1 178 ? -8.935 1.022 16.667 1.00 86.50 178 ILE A N 1
ATOM 1388 C CA . ILE A 1 178 ? -10.046 0.720 15.765 1.00 86.50 178 ILE A CA 1
ATOM 1389 C C . ILE A 1 178 ? -10.366 -0.758 15.884 1.00 86.50 178 ILE A C 1
ATOM 1391 O O . ILE A 1 178 ? -9.536 -1.607 15.558 1.00 86.50 178 ILE A O 1
ATOM 1395 N N . ILE A 1 179 ? -11.583 -1.056 16.328 1.00 85.69 179 ILE A N 1
ATOM 1396 C CA . ILE A 1 179 ? -12.071 -2.426 16.418 1.00 85.69 179 ILE A CA 1
ATOM 1397 C C . ILE A 1 179 ? -12.953 -2.706 15.212 1.00 85.69 179 ILE A C 1
ATOM 1399 O O . ILE A 1 179 ? -14.026 -2.124 15.062 1.00 85.69 179 ILE A O 1
ATOM 1403 N N . ALA A 1 180 ? -12.477 -3.584 14.335 1.00 88.19 180 ALA A N 1
ATOM 1404 C CA . ALA A 1 180 ? -13.239 -4.026 13.178 1.00 88.19 180 ALA A CA 1
ATOM 1405 C C . ALA A 1 180 ? -14.095 -5.235 13.559 1.00 88.19 180 ALA A C 1
ATOM 1407 O O . ALA A 1 180 ? -13.575 -6.242 14.040 1.00 88.19 180 ALA A O 1
ATOM 1408 N N . ALA A 1 181 ? -15.397 -5.133 13.314 1.00 88.75 181 ALA A N 1
ATOM 1409 C CA . ALA A 1 181 ? -16.361 -6.208 13.493 1.00 88.75 181 ALA A CA 1
ATOM 1410 C C . ALA A 1 181 ? -17.056 -6.496 12.160 1.00 88.75 181 ALA A C 1
ATOM 1412 O O . ALA A 1 181 ? -17.377 -5.568 11.414 1.00 88.75 181 ALA A O 1
ATOM 1413 N N . VAL A 1 182 ? -17.274 -7.775 11.854 1.00 85.56 182 VAL A N 1
ATOM 1414 C CA . VAL A 1 182 ? -17.882 -8.190 10.579 1.00 85.56 182 VAL A CA 1
ATOM 1415 C C . VAL A 1 182 ? -19.406 -8.144 10.666 1.00 85.56 182 VAL A C 1
ATOM 1417 O O . VAL A 1 182 ? -20.080 -7.799 9.695 1.00 85.56 182 VAL A O 1
ATOM 1420 N N . LYS A 1 183 ? -19.957 -8.473 11.837 1.00 87.25 183 LYS A N 1
ATOM 1421 C CA . LYS A 1 183 ? -21.399 -8.535 12.093 1.00 87.25 183 LYS A CA 1
ATOM 1422 C C . LYS A 1 183 ? -21.826 -7.560 13.179 1.00 87.25 183 LYS A C 1
ATOM 1424 O O . LYS A 1 183 ? -21.034 -7.162 14.033 1.00 87.25 183 LYS A O 1
ATOM 1429 N N . VAL A 1 184 ? -23.112 -7.222 13.170 1.00 86.94 184 VAL A N 1
ATOM 1430 C CA . VAL A 1 184 ? -23.714 -6.337 14.173 1.00 86.94 184 VAL A CA 1
ATOM 1431 C C . VAL A 1 184 ? -23.608 -6.944 15.572 1.00 86.94 184 VAL A C 1
ATOM 1433 O O . VAL A 1 184 ? -23.331 -6.221 16.525 1.00 86.94 184 VAL A O 1
ATOM 1436 N N . GLU A 1 185 ? -23.772 -8.260 15.712 1.00 88.12 185 GLU A N 1
ATOM 1437 C CA . GLU A 1 185 ? -23.617 -8.948 16.997 1.00 88.12 185 GLU A CA 1
ATOM 1438 C C . GLU A 1 185 ? -22.178 -8.868 17.513 1.00 88.12 185 GLU A C 1
ATOM 1440 O O . GLU A 1 185 ? -21.971 -8.567 18.684 1.00 88.12 185 GLU A O 1
ATOM 1445 N N . GLU A 1 186 ? -21.183 -9.072 16.643 1.00 86.56 186 GLU A N 1
ATOM 1446 C CA . GLU A 1 186 ? -19.772 -8.921 17.015 1.00 86.56 186 GLU A CA 1
ATOM 1447 C C . GLU A 1 186 ? -19.494 -7.498 17.491 1.00 86.56 186 GLU A C 1
ATOM 1449 O O . GLU A 1 186 ? -18.936 -7.319 18.567 1.00 86.56 186 GLU A O 1
ATOM 1454 N N . TYR A 1 187 ? -19.930 -6.496 16.721 1.00 87.31 187 TYR A N 1
ATOM 1455 C CA . TYR A 1 187 ? -19.798 -5.085 17.073 1.00 87.31 187 TYR A CA 1
ATOM 1456 C C . TYR A 1 187 ? -20.413 -4.795 18.443 1.00 87.31 187 TYR A C 1
ATOM 1458 O O . TYR A 1 187 ? -19.739 -4.244 19.313 1.00 87.31 187 TYR A O 1
ATOM 1466 N N . ARG A 1 188 ? -21.656 -5.231 18.674 1.00 88.88 188 ARG A N 1
ATOM 1467 C CA . ARG A 1 188 ? -22.330 -5.058 19.964 1.00 88.88 188 ARG A CA 1
ATOM 1468 C C . ARG A 1 188 ? -21.553 -5.723 21.082 1.00 88.88 188 ARG A C 1
ATOM 1470 O O . ARG A 1 188 ? -21.356 -5.089 22.103 1.00 88.88 188 ARG A O 1
ATOM 1477 N N . ASN A 1 189 ? -21.037 -6.931 20.895 1.00 87.12 189 ASN A N 1
ATOM 1478 C CA . ASN A 1 189 ? -20.276 -7.630 21.931 1.00 87.12 189 ASN A CA 1
ATOM 1479 C C . ASN A 1 189 ? -18.936 -6.960 22.267 1.00 87.12 189 ASN A C 1
ATOM 1481 O O . ASN A 1 189 ? -18.379 -7.233 23.323 1.00 87.12 189 ASN A O 1
ATOM 1485 N N . THR A 1 190 ? -18.418 -6.055 21.430 1.00 87.06 190 THR A N 1
ATOM 1486 C CA . THR A 1 190 ? -17.181 -5.332 21.763 1.00 87.06 190 THR A CA 1
ATOM 1487 C C . THR A 1 190 ? -17.338 -4.362 22.938 1.00 87.06 190 THR A C 1
ATOM 1489 O O . THR A 1 190 ? -16.352 -4.111 23.629 1.00 87.06 190 THR A O 1
ATOM 1492 N N . HIS A 1 191 ? -18.550 -3.856 23.220 1.00 85.19 191 HIS A N 1
ATOM 1493 C CA . HIS A 1 191 ? -18.751 -2.835 24.260 1.00 85.19 191 HIS A CA 1
ATOM 1494 C C . HIS A 1 191 ? -18.264 -3.290 25.643 1.00 85.19 191 HIS A C 1
ATOM 1496 O O . HIS A 1 191 ? -17.651 -2.500 26.353 1.00 85.19 191 HIS A O 1
ATOM 1502 N N . THR A 1 192 ? -18.432 -4.574 25.984 1.00 82.00 192 THR A N 1
ATOM 1503 C CA . THR A 1 192 ? -18.032 -5.136 27.285 1.00 82.00 192 THR A CA 1
ATOM 1504 C C . THR A 1 192 ? -16.526 -5.097 27.534 1.00 82.00 192 THR A C 1
ATOM 1506 O O . THR A 1 192 ? -16.092 -5.228 28.673 1.00 82.00 192 THR A O 1
ATOM 1509 N N . TYR A 1 193 ? -15.725 -4.948 26.478 1.00 80.19 193 TYR A N 1
ATOM 1510 C CA . TYR A 1 193 ? -14.265 -4.894 26.559 1.00 80.19 193 TYR A CA 1
ATOM 1511 C C . TYR A 1 193 ? -13.717 -3.470 26.431 1.00 80.19 193 TYR A C 1
ATOM 1513 O O . TYR A 1 193 ? -12.559 -3.229 26.768 1.00 80.19 193 TYR A O 1
ATOM 1521 N N . LEU A 1 194 ? -14.519 -2.545 25.897 1.00 82.00 194 LEU A N 1
ATOM 1522 C CA . LEU A 1 194 ? -14.056 -1.234 25.437 1.00 82.00 194 LEU A CA 1
ATOM 1523 C C . LEU A 1 194 ? -14.619 -0.067 26.242 1.00 82.00 194 LEU A C 1
ATOM 1525 O O . LEU A 1 194 ? -13.962 0.966 26.318 1.00 82.00 194 LEU A O 1
ATOM 1529 N N . VAL A 1 195 ? -15.821 -0.218 26.795 1.00 83.81 195 VAL A N 1
ATOM 1530 C CA . VAL A 1 195 ? -16.584 0.868 27.411 1.00 83.81 195 VAL A CA 1
ATOM 1531 C C . VAL A 1 195 ? -16.652 0.660 28.918 1.00 83.81 195 VAL A C 1
ATOM 1533 O O . VAL A 1 195 ? -16.985 -0.430 29.386 1.00 83.81 195 VAL A O 1
ATOM 1536 N N . LYS A 1 196 ? -16.358 1.714 29.677 1.00 81.88 196 LYS A N 1
ATOM 1537 C CA . LYS A 1 196 ? -16.529 1.776 31.132 1.00 81.88 196 LYS A CA 1
ATOM 1538 C C . LYS A 1 196 ? -17.691 2.701 31.496 1.00 81.88 196 LYS A C 1
ATOM 1540 O O . LYS A 1 196 ? -17.992 3.637 30.763 1.00 81.88 196 LYS A O 1
ATOM 1545 N N . GLU A 1 197 ? -18.257 2.507 32.687 1.00 81.25 197 GLU A N 1
ATOM 1546 C CA . GLU A 1 197 ? -19.383 3.303 33.220 1.00 81.25 197 GLU A CA 1
ATOM 1547 C C . GLU A 1 197 ? -19.142 4.818 33.215 1.00 81.25 197 GLU A C 1
ATOM 1549 O O . GLU A 1 197 ? -20.072 5.602 33.040 1.00 81.25 197 GLU A O 1
ATOM 1554 N N . SER A 1 198 ? -17.888 5.244 33.361 1.00 80.94 198 SER A N 1
ATOM 1555 C CA . SER A 1 198 ? -17.505 6.658 33.362 1.00 80.94 198 SER A CA 1
ATOM 1556 C C . SER A 1 198 ? -17.299 7.267 31.974 1.00 80.94 198 SER A C 1
ATOM 1558 O O . SER A 1 198 ? -17.032 8.466 31.881 1.00 80.94 198 SER A O 1
ATOM 1560 N N . ASP A 1 199 ? -17.327 6.467 30.909 1.00 82.75 199 ASP A N 1
ATOM 1561 C CA . ASP A 1 199 ? -16.947 6.940 29.583 1.00 82.75 199 ASP A CA 1
ATOM 1562 C C . ASP A 1 199 ? -18.085 7.742 28.938 1.00 82.75 199 ASP A C 1
ATOM 1564 O O . ASP A 1 199 ? -19.268 7.402 29.043 1.00 82.75 199 ASP A O 1
ATOM 1568 N N . ALA A 1 200 ? -17.709 8.819 28.245 1.00 83.88 200 ALA A N 1
ATOM 1569 C CA . ALA A 1 200 ? -18.599 9.541 27.346 1.00 83.88 200 ALA A CA 1
ATOM 1570 C C . ALA A 1 200 ? -18.589 8.853 25.977 1.00 83.88 200 ALA A C 1
ATOM 1572 O O . ALA A 1 200 ? -17.524 8.661 25.383 1.00 83.88 200 ALA A O 1
ATOM 1573 N N . ILE A 1 201 ? -19.768 8.488 25.475 1.00 85.19 201 ILE A N 1
ATOM 1574 C CA . ILE A 1 201 ? -19.904 7.659 24.273 1.00 85.19 201 ILE A CA 1
ATOM 1575 C C . ILE A 1 201 ? -20.615 8.448 23.175 1.00 85.19 201 ILE A C 1
ATOM 1577 O O . ILE A 1 201 ? -21.718 8.952 23.387 1.00 85.19 201 ILE A O 1
ATOM 1581 N N . LEU A 1 202 ? -19.996 8.500 21.993 1.00 86.19 202 LEU A N 1
ATOM 1582 C CA . LEU A 1 202 ? -20.615 8.961 20.751 1.00 86.19 202 LEU A CA 1
ATOM 1583 C C . LEU A 1 202 ? -20.858 7.753 19.844 1.00 86.19 202 LEU A C 1
ATOM 1585 O O . LEU A 1 202 ? -19.912 7.092 19.413 1.00 86.19 202 LEU A O 1
ATOM 1589 N N . GLU A 1 203 ? -22.122 7.481 19.536 1.00 86.69 203 GLU A N 1
ATOM 1590 C CA . GLU 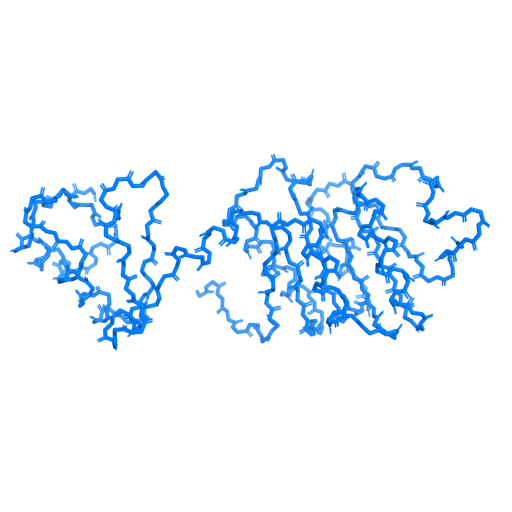A 1 203 ? -22.507 6.453 18.572 1.00 86.69 203 GLU A CA 1
ATOM 1591 C C . GLU A 1 203 ? -22.843 7.101 17.227 1.00 86.69 203 GLU A C 1
ATOM 1593 O O . GLU A 1 203 ? -23.750 7.922 17.131 1.00 86.69 203 GLU A O 1
ATOM 1598 N N . LEU A 1 204 ? -22.133 6.702 16.171 1.00 84.56 204 LEU A N 1
ATOM 1599 C CA . LEU A 1 204 ? -22.418 7.137 14.806 1.00 84.56 204 LEU A CA 1
ATOM 1600 C C . LEU A 1 204 ? -23.129 6.010 14.051 1.00 84.56 204 LEU A C 1
ATOM 1602 O O . LEU A 1 204 ? -22.602 4.904 13.946 1.00 84.56 204 LEU A O 1
ATOM 1606 N N . GLY A 1 205 ? -24.313 6.298 13.499 1.00 83.12 205 GLY A N 1
ATOM 1607 C CA . GLY A 1 205 ? -25.106 5.316 12.748 1.00 83.12 205 GLY A CA 1
ATOM 1608 C C . GLY A 1 205 ? -25.933 4.367 13.628 1.00 83.12 205 GLY A C 1
ATOM 1609 O O . GLY A 1 205 ? -25.935 3.159 13.400 1.00 83.12 205 GLY A O 1
ATOM 1610 N N . CYS A 1 206 ? -26.668 4.907 14.604 1.00 81.19 206 CYS A N 1
ATOM 1611 C CA . CYS A 1 206 ? -27.456 4.191 15.623 1.00 81.19 206 CYS A CA 1
ATOM 1612 C C . CYS A 1 206 ? -28.763 3.543 15.110 1.00 81.19 206 CYS A C 1
ATOM 1614 O O . CYS A 1 206 ? -29.826 3.631 15.732 1.00 81.19 206 CYS A O 1
ATOM 1616 N N . HIS A 1 207 ? -28.721 2.879 13.955 1.00 75.50 207 HIS A N 1
ATOM 1617 C CA . HIS A 1 207 ? -29.914 2.341 13.303 1.00 75.50 207 HIS A CA 1
ATOM 1618 C C . HIS A 1 207 ? -30.713 1.406 14.241 1.00 75.50 207 HIS A C 1
ATOM 1620 O O . HIS A 1 207 ? -30.205 0.393 14.728 1.00 75.50 207 HIS A O 1
ATOM 1626 N N . PHE A 1 208 ? -31.973 1.773 14.506 1.00 78.69 208 PHE A N 1
ATOM 1627 C CA . PHE A 1 208 ? -32.908 1.134 15.452 1.00 78.69 208 PHE A CA 1
ATOM 1628 C C . PHE A 1 208 ? -32.541 1.178 16.949 1.00 78.69 208 PHE A C 1
ATOM 1630 O O . PHE A 1 208 ? -33.210 0.520 17.750 1.00 78.69 208 PHE A O 1
ATOM 1637 N N . GLY A 1 209 ? -31.509 1.926 17.354 1.00 82.69 209 GLY A N 1
ATOM 1638 C CA . GLY A 1 209 ? -31.182 2.214 18.761 1.00 82.69 209 GLY A CA 1
ATOM 1639 C C . GLY A 1 209 ? -30.871 0.995 19.641 1.00 82.69 209 GLY A C 1
ATOM 1640 O O . GLY A 1 209 ? -30.814 1.102 20.865 1.00 82.69 209 GLY A O 1
ATOM 1641 N N . GLN A 1 210 ? -30.708 -0.193 19.054 1.00 86.88 210 GLN A N 1
ATOM 1642 C CA . GLN A 1 210 ? -30.470 -1.424 19.811 1.00 86.88 210 GLN A CA 1
ATOM 1643 C C . GLN A 1 210 ? -29.096 -1.407 20.488 1.00 86.88 210 GLN A C 1
ATOM 1645 O O . GLN A 1 210 ? -28.977 -1.839 21.629 1.00 86.88 210 GLN A O 1
ATOM 1650 N N . THR A 1 211 ? -28.078 -0.886 19.801 1.00 86.75 211 THR A N 1
ATOM 1651 C CA . THR A 1 211 ? -26.742 -0.701 20.375 1.00 86.75 211 THR A CA 1
ATOM 1652 C C . THR A 1 211 ? -26.743 0.457 21.372 1.00 86.75 211 THR A C 1
ATOM 1654 O O . THR A 1 211 ? -26.217 0.295 22.465 1.00 86.75 211 THR A O 1
ATOM 1657 N N . THR A 1 212 ? -27.428 1.564 21.077 1.00 87.94 212 THR A N 1
ATOM 1658 C CA . THR A 1 212 ? -27.595 2.696 22.005 1.00 87.94 212 THR A CA 1
ATOM 1659 C C . THR A 1 212 ? -28.108 2.251 23.374 1.00 87.94 212 THR A C 1
ATOM 1661 O O . THR A 1 212 ? -27.536 2.616 24.394 1.00 87.94 212 THR A O 1
ATOM 1664 N N . LYS A 1 213 ? -29.133 1.386 23.408 1.00 86.88 213 LYS A N 1
ATOM 1665 C CA . LYS A 1 213 ? -29.679 0.818 24.655 1.00 86.88 213 LYS A CA 1
ATOM 1666 C C . LYS A 1 213 ? -28.692 -0.070 25.414 1.00 86.88 213 LYS A C 1
ATOM 1668 O O . LYS A 1 213 ? -28.846 -0.249 26.618 1.00 86.88 213 LYS A O 1
ATOM 1673 N N . LEU A 1 214 ? -27.738 -0.694 24.720 1.00 85.12 214 LEU A N 1
ATOM 1674 C CA . LEU A 1 214 ? -26.654 -1.433 25.368 1.00 85.12 214 LEU A CA 1
ATOM 1675 C C . LEU A 1 214 ? -25.654 -0.448 25.977 1.00 85.12 214 LEU A C 1
ATOM 1677 O O . LEU A 1 214 ? -25.319 -0.582 27.145 1.00 85.12 214 LEU A O 1
ATOM 1681 N N . LEU A 1 215 ? -25.259 0.576 25.219 1.00 84.12 215 LEU A N 1
ATOM 1682 C CA . LEU A 1 215 ? -24.292 1.588 25.647 1.00 84.12 215 LEU A CA 1
ATOM 1683 C C . LEU A 1 215 ? -24.806 2.436 26.820 1.00 84.12 215 LEU A C 1
ATOM 1685 O O . LEU A 1 215 ? -24.040 2.710 27.735 1.00 84.12 215 LEU A O 1
ATOM 1689 N N . GLU A 1 216 ? -26.096 2.779 26.847 1.00 82.56 216 GLU A N 1
ATOM 1690 C CA . GLU A 1 216 ? -26.741 3.508 27.955 1.00 82.56 216 GLU A CA 1
ATOM 1691 C C . GLU A 1 216 ? -26.645 2.747 29.285 1.00 82.56 216 GLU A C 1
ATOM 1693 O O . GLU A 1 216 ? -26.502 3.348 30.345 1.00 82.56 216 GLU A O 1
ATOM 1698 N N . LYS A 1 217 ? -26.674 1.410 29.243 1.00 77.31 217 LYS A N 1
ATOM 1699 C CA . LYS A 1 217 ? -26.506 0.578 30.443 1.00 77.31 217 LYS A CA 1
ATOM 1700 C C . LYS A 1 217 ? -25.058 0.504 30.922 1.00 77.31 217 LYS A C 1
ATOM 1702 O O . LYS A 1 217 ? -24.828 0.021 32.025 1.00 77.31 217 LYS A O 1
ATOM 1707 N N . THR A 1 218 ? -24.098 0.909 30.093 1.00 75.12 218 THR A N 1
ATOM 1708 C CA . THR A 1 218 ? -22.658 0.729 30.330 1.00 75.12 218 THR A CA 1
ATOM 1709 C C . THR A 1 218 ? -21.902 2.049 30.439 1.00 75.12 218 THR A C 1
ATOM 1711 O O . THR A 1 218 ? -20.735 2.011 30.792 1.00 75.12 218 THR A O 1
ATOM 1714 N N . GLY A 1 219 ? -22.513 3.203 30.156 1.00 66.31 219 GLY A N 1
ATOM 1715 C CA . GLY A 1 219 ? -21.866 4.514 30.248 1.00 66.31 219 GLY A CA 1
ATOM 1716 C C . GLY A 1 219 ? -22.805 5.677 29.923 1.00 66.31 219 GLY A C 1
ATOM 1717 O O . GLY A 1 219 ? -24.007 5.494 29.732 1.00 66.31 219 GLY A O 1
ATOM 1718 N N . THR A 1 220 ? -22.261 6.897 29.849 1.00 64.12 220 THR A N 1
ATOM 1719 C CA . THR A 1 220 ? -23.055 8.099 29.535 1.00 64.12 220 THR A CA 1
ATOM 1720 C C . THR A 1 220 ? -23.050 8.353 28.025 1.00 64.12 220 THR A C 1
ATOM 1722 O O . THR A 1 220 ? -22.026 8.723 27.448 1.00 64.12 220 THR A O 1
ATOM 1725 N N . VAL A 1 221 ? -24.196 8.163 27.365 1.00 60.28 221 VAL A N 1
ATOM 1726 C CA . VAL A 1 221 ? -24.326 8.284 25.900 1.00 60.28 221 VAL A CA 1
ATOM 1727 C C . VAL A 1 221 ? -24.757 9.696 25.494 1.00 60.28 221 VAL A C 1
ATOM 1729 O O . VAL A 1 221 ? -25.762 10.207 25.986 1.00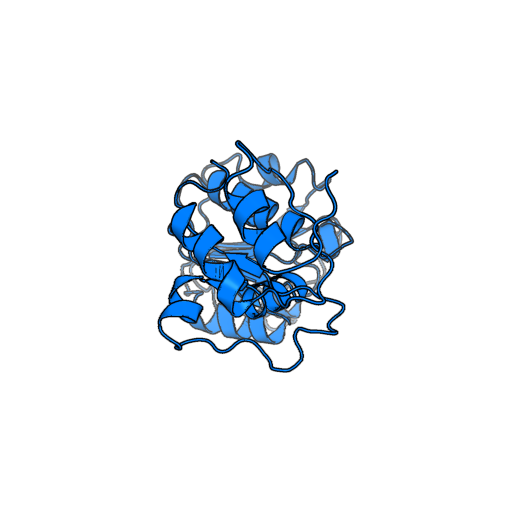 60.28 221 VAL A O 1
ATOM 1732 N N . GLN A 1 222 ? -24.029 10.316 24.560 1.00 56.53 222 GLN A N 1
ATOM 1733 C CA . GLN A 1 222 ? -24.445 11.544 23.876 1.00 56.53 222 GLN A CA 1
ATOM 1734 C C . GLN A 1 222 ? -24.957 11.201 22.471 1.00 56.53 222 GLN A C 1
ATOM 1736 O O . GLN A 1 222 ? -24.242 10.601 21.670 1.00 56.53 222 GLN A O 1
ATOM 1741 N N . LEU A 1 223 ? -26.202 11.579 22.174 1.00 49.47 223 LEU A N 1
ATOM 1742 C CA . LEU A 1 223 ? -26.819 11.398 20.857 1.00 49.47 223 LEU A CA 1
ATOM 1743 C C . LEU A 1 223 ? -26.529 12.624 19.975 1.00 49.47 223 LEU A C 1
ATOM 1745 O O . LEU A 1 223 ? -26.733 13.752 20.428 1.00 49.47 223 LEU A O 1
ATOM 1749 N N . GLN A 1 224 ? -26.080 12.400 18.736 1.00 49.34 224 GLN A N 1
ATOM 1750 C CA . GLN A 1 224 ? -25.950 13.420 17.684 1.00 49.34 224 GLN A CA 1
ATOM 1751 C C . GLN A 1 224 ? -26.734 13.022 16.437 1.00 49.34 224 GLN A C 1
ATOM 1753 O O . GLN A 1 224 ? -26.749 11.812 16.115 1.00 49.34 224 GLN A O 1
#

Organism: Thalassiosira oceanica (NCBI:txid159749)

Sequence (224 aa):
MLFSGTDCPIICCTSANEVKSACSFYVKSGDSVLEVGSERNDVSSHICRLVRDGMVYLADKNRANDKWLGTEEESFTDRVSMIKLKSLGDWKKTLFSGEVHYDVIILGISHLVGLDLYMTQLVMAHEMLQSCARQPRVMIVKSKKLYSLSRRLVHSHKLFDGSSQLPSDIMRSSEPVIIAAVKVEEYRNTHTYLVKESDAILELGCHFGQTTKLLEKTGTVQLQ